Protein 3BIG (pdb70)

B-factor: mean 35.93, std 13.64, range [18.6, 90.6]

Secondary structure (DSSP, 8-state):
--GGGHHHHHHHHHHHHHHHHTTTTSS-HHHHHHHHHHHHHHHHTTSS-EEEEEESSB-TTT-SSSBTT-EES-S-S-EEEEEEEEEETHHHHHTT-S--EEEEEEEETT-B----SSEEEEEEE-GGGTT---TTS-HHHHHHHHHHHHTS-GGG-EEEEE-SGGGHHHHHHHHHHT-EEEEESS-SHHHHHHTT-TTSS--EEEEEEEHHHHHHHHHHHHHHT-EEEEEEE-GGGT---HHHHHHHHHHHHHHTTT--TTSEEEHHHHB-SS-EEEEEEESS--SSSPPPEEETTEEEEEEEEEETT--EEEEEEEEE-

Sequence (321 aa):
MRRELAIEFSRVTESAALAGYKWLGRRGDKNTADGAAVNNAMRIMLNQVNIDGTIVVIGEGEIAEAPMMLYIGEKVGTGRGDAVDIAVDPIEGTTRMMTAMMGQANALAVLAVGDKGCFLNAPDMYMEKLIVGPGAKGTIDLNLPLADNLRNVAAALGKPLSEELTVTILAKPRHDAVVIAEMQQLGVRVFAIPDGDVAASILTCMPDSEVDVLYGIGGAPEGVVSAAVIRALDGDMNGRLLARHDVKNEENRRIGEQELARCKAMGIEAGKVLRLGDMARSDNVIFSATGITKGDLLEGISRKGNIATTETLLIRGKSTIRRIQSIHYL

GO terms:
  GO:0042132 fructose 1,6-bisphosphate 1-phosphatase activity (F, EXP)
  GO:0030145 manganese ion binding (F, IDA)
  GO:0042132 fructose 1,6-bisphosphate 1-phosphatase activity (F, IDA)
  GO:0042803 protein homodimerization activity (F, IPI)

Radius of gyration: 18.85 Å; Cα contacts (8 Å, |Δi|>4): 806; chains: 1; bounding box: 45×50×49 Å

Organism: Escherichia coli (strain K12) (NCBI:txid83333)

Structure (mmCIF, N/CA/C/O backbone):
data_3BIG
#
_entry.id   3BIG
#
_cell.length_a   91.348
_cell.length_b   91.348
_cell.length_c   86.366
_cell.angle_alpha   90.00
_cell.angle_beta   90.00
_cell.angle_gamma   90.00
#
_symmetry.space_group_name_H-M   'P 4 2 2'
#
loop_
_entity.id
_entity.type
_entity.pdbx_description
1 polymer 'Fructose-1,6-bisphosphatase class II glpX'
2 non-polymer 'PHOSPHATE ION'
3 non-polymer 'UNKNOWN ATOM OR ION'
4 water water
#
loop_
_atom_site.group_PDB
_atom_site.id
_atom_site.type_symbol
_atom_site.label_atom_id
_atom_site.label_alt_id
_atom_site.label_comp_id
_atom_site.label_asym_id
_atom_site.label_entity_id
_atom_site.label_seq_id
_atom_site.pdbx_PDB_ins_code
_atom_site.Cartn_x
_atom_site.Cartn_y
_atom_site.Cartn_z
_atom_site.occupancy
_atom_site.B_iso_or_equiv
_atom_site.auth_seq_id
_atom_site.auth_comp_id
_atom_site.auth_asym_id
_atom_site.auth_atom_id
_atom_site.pdbx_PDB_model_num
ATOM 1 N N . MET A 1 3 ? 12.639 7.647 41.773 1.00 52.71 1 MET A N 1
ATOM 2 C CA . MET A 1 3 ? 12.663 6.159 42.048 1.00 53.00 1 MET A CA 1
ATOM 3 C C . MET A 1 3 ? 13.172 5.346 40.847 1.00 49.52 1 MET A C 1
ATOM 4 O O . MET A 1 3 ? 13.304 4.102 40.924 1.00 48.93 1 MET A O 1
ATOM 9 N N . ARG A 1 4 ? 13.445 6.052 39.743 1.00 45.77 2 ARG A N 1
ATOM 10 C CA . ARG A 1 4 ? 14.407 5.539 38.781 1.00 42.42 2 ARG A CA 1
ATOM 11 C C . ARG A 1 4 ? 15.791 5.491 39.393 1.00 40.45 2 ARG A C 1
ATOM 12 O O . ARG A 1 4 ? 16.616 4.696 38.961 1.00 39.13 2 ARG A O 1
ATOM 20 N N . ARG A 1 5 ? 16.034 6.288 40.439 1.00 38.28 3 ARG A N 1
ATOM 21 C CA . ARG A 1 5 ? 17.281 6.133 41.183 1.00 37.94 3 ARG A CA 1
ATOM 22 C C . ARG A 1 5 ? 17.440 4.676 41.648 1.00 36.16 3 ARG A C 1
ATOM 23 O O . ARG A 1 5 ? 18.565 4.126 41.623 1.00 35.37 3 ARG A O 1
ATOM 31 N N . GLU A 1 6 ? 16.327 4.060 42.064 1.00 33.29 4 GLU A N 1
ATOM 32 C CA . GLU A 1 6 ? 16.362 2.663 42.541 1.00 34.59 4 GLU A CA 1
ATOM 33 C C . GLU A 1 6 ? 16.767 1.671 41.472 1.00 31.97 4 GLU A C 1
ATOM 34 O O . GLU A 1 6 ? 17.141 0.549 41.787 1.00 33.37 4 GLU A O 1
ATOM 40 N N . LEU A 1 7 ? 16.611 2.040 40.206 1.00 30.07 5 LEU A N 1
ATOM 41 C CA . LEU A 1 7 ? 16.961 1.155 39.106 1.00 29.43 5 LEU A CA 1
ATOM 42 C C . LEU A 1 7 ? 18.446 1.217 38.673 1.00 29.24 5 LEU A C 1
ATOM 43 O O . LEU A 1 7 ? 18.871 0.426 37.809 1.00 29.66 5 LEU A O 1
ATOM 48 N N . ALA A 1 8 ? 19.222 2.127 39.257 1.00 28.50 6 ALA A N 1
ATOM 49 C CA . ALA A 1 8 ? 20.626 2.353 38.803 1.00 28.26 6 ALA A CA 1
ATOM 50 C C . ALA A 1 8 ? 21.432 1.041 38.888 1.00 27.89 6 ALA A C 1
ATOM 51 O O . ALA A 1 8 ? 22.120 0.649 37.939 1.00 26.37 6 ALA A O 1
ATOM 53 N N . ILE A 1 9 ? 21.257 0.332 40.000 1.00 27.96 7 ILE A N 1
ATOM 54 C CA . ILE A 1 9 ? 21.843 -0.992 40.170 1.00 28.96 7 ILE A CA 1
ATOM 55 C C . ILE A 1 9 ? 21.361 -2.007 39.136 1.00 26.88 7 ILE A C 1
ATOM 56 O O . ILE A 1 9 ? 22.152 -2.772 38.621 1.00 24.00 7 ILE A O 1
ATOM 61 N N . GLU A 1 10 ? 20.071 -1.983 38.813 1.00 25.74 8 GLU A N 1
ATOM 62 C CA . GLU A 1 10 ? 19.513 -2.865 37.770 1.00 24.87 8 GLU A CA 1
ATOM 63 C C . GLU A 1 10 ? 20.210 -2.619 36.442 1.00 22.42 8 GLU A C 1
ATOM 64 O O . GLU A 1 10 ? 20.537 -3.560 35.694 1.00 20.88 8 GLU A O 1
ATOM 70 N N . PHE A 1 11 ? 20.397 -1.347 36.113 1.00 22.16 9 PHE A N 1
ATOM 71 C CA . PHE A 1 11 ? 21.040 -1.039 34.852 1.00 22.10 9 PHE A CA 1
ATOM 72 C C . PHE A 1 11 ? 22.518 -1.488 34.838 1.00 21.06 9 PHE A C 1
ATOM 73 O O . PHE A 1 11 ? 23.006 -1.886 33.812 1.00 22.16 9 PHE A O 1
ATOM 81 N N . SER A 1 12 ? 23.206 -1.378 35.955 1.00 21.88 10 SER A N 1
ATOM 82 C CA . SER A 1 12 ? 24.636 -1.821 36.002 1.00 21.87 10 SER A CA 1
ATOM 83 C C . SER A 1 12 ? 24.704 -3.346 35.781 1.00 22.18 10 SER A C 1
ATOM 84 O O . SER A 1 12 ? 25.642 -3.846 35.174 1.00 22.34 10 SER A O 1
ATOM 87 N N . ARG A 1 13 ? 23.669 -4.078 36.243 1.00 21.80 11 ARG A N 1
ATOM 88 C CA . ARG A 1 13 ? 23.627 -5.546 36.009 1.00 23.04 11 ARG A CA 1
ATOM 89 C C . ARG A 1 13 ? 23.432 -5.876 34.555 1.00 22.37 11 ARG A C 1
ATOM 90 O O . ARG A 1 13 ? 23.919 -6.923 34.044 1.00 21.19 11 ARG A O 1
ATOM 98 N N . VAL A 1 14 ? 22.722 -4.986 33.835 1.00 21.63 12 VAL A N 1
ATOM 99 C CA . VAL A 1 14 ? 22.530 -5.146 32.395 1.00 22.45 12 VAL A CA 1
ATOM 100 C C . VAL A 1 14 ? 23.870 -5.055 31.616 1.00 21.68 12 VAL A C 1
ATOM 101 O O . VAL A 1 14 ? 24.183 -5.902 30.775 1.00 21.26 12 VAL A O 1
ATOM 105 N N . THR A 1 15 ? 24.657 -4.024 31.913 1.00 20.65 13 THR A N 1
ATOM 106 C CA . THR A 1 15 ? 25.988 -3.916 31.270 1.00 19.64 13 THR A CA 1
ATOM 107 C C . THR A 1 15 ? 27.012 -4.984 31.769 1.00 20.58 13 THR A C 1
ATOM 108 O O . THR A 1 15 ? 27.812 -5.438 30.966 1.00 20.91 13 THR A O 1
ATOM 112 N N . GLU A 1 16 ? 26.919 -5.412 33.027 1.00 21.30 14 GLU A N 1
ATOM 113 C CA . GLU A 1 16 ? 27.746 -6.521 33.559 1.00 21.49 14 GLU A CA 1
ATOM 114 C C . GLU A 1 16 ? 27.451 -7.798 32.741 1.00 23.12 14 GLU A C 1
ATOM 115 O O . GLU A 1 16 ? 28.367 -8.489 32.323 1.00 22.45 14 GLU A O 1
ATOM 121 N N . SER A 1 17 ? 26.172 -8.094 32.488 1.00 23.11 15 SER A N 1
ATOM 122 C CA . SER A 1 17 ? 25.813 -9.278 31.736 1.00 23.96 15 SER A CA 1
ATOM 123 C C . SER A 1 17 ? 26.293 -9.256 30.308 1.00 23.33 15 SER A C 1
ATOM 124 O O . SER A 1 17 ? 26.869 -10.263 29.807 1.00 23.35 15 SER A O 1
ATOM 127 N N . ALA A 1 18 ? 26.091 -8.118 29.646 1.00 22.66 16 ALA A N 1
ATOM 128 C CA . ALA A 1 18 ? 26.505 -7.931 28.271 1.00 21.51 16 ALA A CA 1
ATOM 129 C C . ALA A 1 18 ? 28.047 -8.084 28.197 1.00 21.31 16 ALA A C 1
ATOM 130 O O . ALA A 1 18 ? 28.539 -8.762 27.295 1.00 21.36 16 ALA A O 1
ATOM 132 N N . ALA A 1 19 ? 28.754 -7.461 29.136 1.00 21.44 17 ALA A N 1
ATOM 133 C CA . ALA A 1 19 ? 30.252 -7.508 29.140 1.00 20.16 17 ALA A CA 1
ATOM 134 C C . ALA A 1 19 ? 30.728 -8.953 29.303 1.00 21.56 17 ALA A C 1
ATOM 135 O O . ALA A 1 19 ? 31.618 -9.423 28.550 1.00 22.39 17 ALA A O 1
ATOM 137 N N . LEU A 1 20 ? 30.173 -9.656 30.279 1.00 22.86 18 LEU A N 1
ATOM 138 C CA . LEU A 1 20 ? 30.568 -11.069 30.528 1.00 23.62 18 LEU A CA 1
ATOM 139 C C . LEU A 1 20 ? 30.274 -11.943 29.310 1.00 23.99 18 LEU A C 1
ATOM 140 O O . LEU A 1 20 ? 31.059 -12.841 28.934 1.00 24.27 18 LEU A O 1
ATOM 145 N N . ALA A 1 21 ? 29.170 -11.667 28.622 1.00 24.49 19 ALA A N 1
ATOM 146 C CA . ALA A 1 21 ? 28.843 -12.428 27.435 1.00 24.44 19 ALA A CA 1
ATOM 147 C C . ALA A 1 21 ? 29.819 -12.175 26.309 1.00 25.90 19 ALA A C 1
ATOM 148 O O . ALA A 1 21 ? 30.284 -13.116 25.661 1.00 25.98 19 ALA A O 1
ATOM 150 N N . GLY A 1 22 ? 30.167 -10.900 26.077 1.00 25.62 20 GLY A N 1
ATOM 151 C CA . GLY A 1 22 ? 31.114 -10.573 25.028 1.00 25.30 20 GLY A CA 1
ATOM 152 C C . GLY A 1 22 ? 32.494 -11.125 25.403 1.00 25.16 20 GLY A C 1
ATOM 153 O O . GLY A 1 22 ? 33.213 -11.584 24.531 1.00 26.79 20 GLY A O 1
ATOM 154 N N . TYR A 1 23 ? 32.811 -11.143 26.695 1.00 25.64 21 TYR A N 1
ATOM 155 C CA . TYR A 1 23 ? 34.114 -11.644 27.207 1.00 25.44 21 TYR A CA 1
ATOM 156 C C . TYR A 1 23 ? 34.281 -13.135 26.868 1.00 26.36 21 TYR A C 1
ATOM 157 O O . TYR A 1 23 ? 35.392 -13.563 26.553 1.00 25.42 21 TYR A O 1
ATOM 166 N N . LYS A 1 24 ? 33.190 -13.904 26.864 1.00 26.98 22 LYS A N 1
ATOM 167 C CA . LYS A 1 24 ? 33.278 -15.319 26.425 1.00 29.47 22 LYS A CA 1
ATOM 168 C C . LYS A 1 24 ? 33.927 -15.490 25.029 1.00 28.03 22 LYS A C 1
ATOM 169 O O . LYS A 1 24 ? 34.533 -16.535 24.737 1.00 27.36 22 LYS A O 1
ATOM 175 N N . TRP A 1 25 ? 33.769 -14.480 24.162 1.00 25.67 23 TRP A N 1
ATOM 176 C CA . TRP A 1 25 ? 34.247 -14.531 22.800 1.00 26.67 23 TRP A CA 1
ATOM 177 C C . TRP A 1 25 ? 35.531 -13.752 22.565 1.00 25.39 23 TRP A C 1
ATOM 178 O O . TRP A 1 25 ? 35.926 -13.560 21.437 1.00 26.73 23 TRP A O 1
ATOM 189 N N . LEU A 1 26 ? 36.190 -13.364 23.644 1.00 25.12 24 LEU A N 1
ATOM 190 C CA . LEU A 1 26 ? 37.388 -12.512 23.539 1.00 25.18 24 LEU A CA 1
ATOM 191 C C . LEU A 1 26 ? 38.519 -13.327 22.854 1.00 25.95 24 LEU A C 1
ATOM 192 O O . LEU A 1 26 ? 38.825 -14.453 23.284 1.00 26.27 24 LEU A O 1
ATOM 197 N N . GLY A 1 27 ? 39.132 -12.732 21.831 1.00 25.93 25 GLY A N 1
ATOM 198 C CA . GLY A 1 27 ? 40.237 -13.380 21.140 1.00 27.59 25 GLY A CA 1
ATOM 199 C C . GLY A 1 27 ? 39.812 -14.551 20.250 1.00 29.22 25 GLY A C 1
ATOM 200 O O . GLY A 1 27 ? 40.674 -15.347 19.830 1.00 28.92 25 GLY A O 1
ATOM 201 N N A ARG A 1 28 ? 38.523 -14.657 19.934 0.50 28.96 26 ARG A N 1
ATOM 202 N N B ARG A 1 28 ? 38.509 -14.658 19.965 0.50 28.45 26 ARG A N 1
ATOM 203 C CA A ARG A 1 28 ? 38.049 -15.828 19.184 0.50 30.21 26 ARG A CA 1
ATOM 204 C CA B ARG A 1 28 ? 37.971 -15.806 19.210 0.50 29.34 26 ARG A CA 1
ATOM 205 C C A ARG A 1 28 ? 37.801 -15.523 17.715 0.50 30.88 26 ARG A C 1
ATOM 206 C C B ARG A 1 28 ? 37.872 -15.536 17.719 0.50 30.33 26 ARG A C 1
ATOM 207 O O A ARG A 1 28 ? 37.363 -16.397 16.965 0.50 30.90 26 ARG A O 1
ATOM 208 O O B ARG A 1 28 ? 37.580 -16.454 16.954 0.50 30.42 26 ARG A O 1
ATOM 223 N N . GLY A 1 29 ? 38.080 -14.283 17.313 1.00 30.62 27 GLY A N 1
ATOM 224 C CA . GLY A 1 29 ? 38.129 -13.914 15.899 1.00 32.26 27 GLY A CA 1
ATOM 225 C C . GLY A 1 29 ? 36.786 -13.881 15.204 1.00 33.96 27 GLY A C 1
ATOM 226 O O . GLY A 1 29 ? 36.703 -14.026 13.973 1.00 33.64 27 GLY A O 1
ATOM 227 N N . ASP A 1 30 ? 35.731 -13.670 15.985 1.00 33.34 28 ASP A N 1
ATOM 228 C CA . ASP A 1 30 ? 34.384 -13.690 15.445 1.00 34.07 28 ASP A CA 1
ATOM 229 C C . ASP A 1 30 ? 33.598 -12.514 16.030 1.00 33.31 28 ASP A C 1
ATOM 230 O O . ASP A 1 30 ? 33.067 -12.634 17.137 1.00 33.26 28 ASP A O 1
ATOM 235 N N . LYS A 1 31 ? 33.582 -11.395 15.296 1.00 34.43 29 LYS A N 1
ATOM 236 C CA . LYS A 1 31 ? 32.906 -10.145 15.716 1.00 35.93 29 LYS A CA 1
ATOM 237 C C . LYS A 1 31 ? 31.403 -10.385 15.851 1.00 35.67 29 LYS A C 1
ATOM 238 O O . LYS A 1 31 ? 30.775 -9.917 16.808 1.00 33.90 29 LYS A O 1
ATOM 244 N N . ASN A 1 32 ? 30.844 -11.142 14.901 1.00 36.37 30 ASN A N 1
ATOM 245 C CA . ASN A 1 32 ? 29.394 -11.342 14.854 1.00 36.92 30 ASN A CA 1
ATOM 246 C C . ASN A 1 32 ? 28.873 -12.129 16.032 1.00 35.39 30 ASN A C 1
ATOM 247 O O . ASN A 1 32 ? 27.856 -11.753 16.626 1.00 34.48 30 ASN A O 1
ATOM 252 N N . THR A 1 33 ? 29.561 -13.212 16.394 1.00 33.56 31 THR A N 1
ATOM 253 C CA . THR A 1 33 ? 29.142 -14.027 17.490 1.00 31.71 31 THR A CA 1
ATOM 254 C C . THR A 1 33 ? 29.316 -13.288 18.815 1.00 31.27 31 THR A C 1
ATOM 255 O O . THR A 1 33 ? 28.456 -13.405 19.698 1.00 29.96 31 THR A O 1
ATOM 259 N N . ALA A 1 34 ? 30.418 -12.540 18.948 1.00 29.52 32 ALA A N 1
ATOM 260 C CA . ALA A 1 34 ? 30.696 -11.706 20.143 1.00 28.79 32 ALA A CA 1
ATOM 261 C C . ALA A 1 34 ? 29.568 -10.687 20.289 1.00 27.63 32 ALA A C 1
ATOM 262 O O . ALA A 1 34 ? 28.991 -10.578 21.355 1.00 27.19 32 ALA A O 1
ATOM 264 N N . ASP A 1 35 ? 29.285 -9.935 19.218 1.00 28.74 33 ASP A N 1
ATOM 265 C CA . ASP A 1 35 ? 28.141 -9.006 19.207 1.00 29.74 33 ASP A CA 1
ATOM 266 C C . ASP A 1 35 ? 26.841 -9.676 19.600 1.00 29.59 33 ASP A C 1
ATOM 267 O O . ASP A 1 35 ? 26.126 -9.179 20.475 1.00 30.53 33 ASP A O 1
ATOM 272 N N . GLY A 1 36 ? 26.541 -10.797 18.960 1.00 29.23 34 GLY A N 1
ATOM 273 C CA . GLY A 1 36 ? 25.295 -11.527 19.206 1.00 29.51 34 GLY A CA 1
ATOM 274 C C . GLY A 1 36 ? 25.126 -11.924 20.644 1.00 28.19 34 GLY A C 1
ATOM 275 O O . GLY A 1 36 ? 24.049 -11.836 21.177 1.00 28.59 34 GLY A O 1
ATOM 276 N N . ALA A 1 37 ? 26.210 -12.375 21.283 1.00 27.14 35 ALA A N 1
ATOM 277 C CA . ALA A 1 37 ? 26.176 -12.779 22.678 1.00 26.91 35 ALA A CA 1
ATOM 278 C C . ALA A 1 37 ? 25.858 -11.589 23.599 1.00 24.99 35 ALA A C 1
ATOM 279 O O . ALA A 1 37 ? 25.019 -11.693 24.514 1.00 24.13 35 ALA A O 1
ATOM 281 N N . ALA A 1 38 ? 26.532 -10.471 23.367 1.00 25.14 36 ALA A N 1
ATOM 282 C CA . ALA A 1 38 ? 26.362 -9.283 24.233 1.00 25.41 36 ALA A CA 1
ATOM 283 C C . ALA A 1 38 ? 24.954 -8.642 24.004 1.00 24.58 36 ALA A C 1
ATOM 284 O O . ALA A 1 38 ? 24.289 -8.168 24.948 1.00 24.65 36 ALA A O 1
ATOM 286 N N . VAL A 1 39 ? 24.518 -8.665 22.756 1.00 24.94 37 VAL A N 1
ATOM 287 C CA . VAL A 1 39 ? 23.188 -8.121 22.376 1.00 24.94 37 VAL A CA 1
ATOM 288 C C . VAL A 1 39 ? 22.111 -8.939 23.071 1.00 25.07 37 VAL A C 1
ATOM 289 O O . VAL A 1 39 ? 21.237 -8.394 23.749 1.00 24.00 37 VAL A O 1
ATOM 293 N N A ASN A 1 40 ? 22.190 -10.252 22.902 0.50 24.93 38 ASN A N 1
ATOM 294 N N B ASN A 1 40 ? 22.173 -10.258 22.912 0.50 25.08 38 ASN A N 1
ATOM 295 C CA A ASN A 1 40 ? 21.279 -11.161 23.557 0.50 25.80 38 ASN A CA 1
ATOM 296 C CA B ASN A 1 40 ? 21.238 -11.152 23.578 0.50 26.13 38 ASN A CA 1
ATOM 297 C C A ASN A 1 40 ? 21.228 -10.977 25.071 0.50 25.10 38 ASN A C 1
ATOM 298 C C B ASN A 1 40 ? 21.217 -10.999 25.093 0.50 25.29 38 ASN A C 1
ATOM 299 O O A ASN A 1 40 ? 20.137 -10.856 25.648 0.50 24.82 38 ASN A O 1
ATOM 300 O O B ASN A 1 40 ? 20.136 -10.917 25.695 0.50 25.00 38 ASN A O 1
ATOM 309 N N . ALA A 1 41 ? 22.402 -10.948 25.702 1.00 24.17 39 ALA A N 1
ATOM 310 C CA . ALA A 1 41 ? 22.515 -10.785 27.133 1.00 23.79 39 ALA A CA 1
ATOM 311 C C . ALA A 1 41 ? 21.908 -9.422 27.568 1.00 22.70 39 ALA A C 1
ATOM 312 O O . ALA A 1 41 ? 21.165 -9.364 28.557 1.00 22.81 39 ALA A O 1
ATOM 314 N N . MET A 1 42 ? 22.254 -8.345 26.852 1.00 22.02 40 MET A N 1
ATOM 315 C CA . MET A 1 42 ? 21.703 -7.034 27.196 1.00 23.50 40 MET A CA 1
ATOM 316 C C . MET A 1 42 ? 20.147 -7.015 27.116 1.00 22.55 40 MET A C 1
ATOM 317 O O . MET A 1 42 ? 19.488 -6.461 28.002 1.00 22.64 40 MET A O 1
ATOM 322 N N . ARG A 1 43 ? 19.612 -7.602 26.045 1.00 23.08 41 ARG A N 1
ATOM 323 C CA . ARG A 1 43 ? 18.150 -7.557 25.780 1.00 22.98 41 ARG A CA 1
ATOM 324 C C . ARG A 1 43 ? 17.447 -8.364 26.844 1.00 23.71 41 ARG A C 1
ATOM 325 O O . ARG A 1 43 ? 16.453 -7.890 27.423 1.00 23.08 41 ARG A O 1
ATOM 333 N N . ILE A 1 44 ? 17.970 -9.561 27.143 1.00 24.81 42 ILE A N 1
ATOM 334 C CA . ILE A 1 44 ? 17.366 -10.484 28.159 1.00 26.37 42 ILE A CA 1
ATOM 335 C C . ILE A 1 44 ? 17.293 -9.787 29.499 1.00 25.33 42 ILE A C 1
ATOM 336 O O . ILE A 1 44 ? 16.256 -9.823 30.179 1.00 23.83 42 ILE A O 1
ATOM 340 N N . MET A 1 45 ? 18.395 -9.125 29.884 1.00 22.98 43 MET A N 1
ATOM 341 C CA . MET A 1 45 ? 18.457 -8.446 31.168 1.00 23.47 43 MET A CA 1
ATOM 342 C C . MET A 1 45 ? 17.563 -7.191 31.164 1.00 22.90 43 MET A C 1
ATOM 343 O O . MET A 1 45 ? 16.822 -6.987 32.126 1.00 23.65 43 MET A O 1
ATOM 348 N N . LEU A 1 46 ? 17.585 -6.404 30.098 1.00 23.73 44 LEU A N 1
ATOM 349 C CA . LEU A 1 46 ? 16.700 -5.215 30.081 1.00 23.88 44 LEU A CA 1
ATOM 350 C C . LEU A 1 46 ? 15.227 -5.646 30.233 1.00 24.05 44 LEU A C 1
ATOM 351 O O . LEU A 1 46 ? 14.452 -4.964 30.874 1.00 23.24 44 LEU A O 1
ATOM 356 N N . ASN A 1 47 ? 14.889 -6.802 29.640 1.00 22.28 45 ASN A N 1
ATOM 357 C CA . ASN A 1 47 ? 13.496 -7.280 29.673 1.00 23.35 45 ASN A CA 1
ATOM 358 C C . ASN A 1 47 ? 13.003 -7.777 31.026 1.00 23.31 45 ASN A C 1
ATOM 359 O O . ASN A 1 47 ? 11.806 -8.082 31.199 1.00 24.24 45 ASN A O 1
ATOM 364 N N . GLN A 1 48 ? 13.915 -7.873 31.983 1.00 23.42 46 GLN A N 1
ATOM 365 C CA . GLN A 1 48 ? 13.597 -8.148 33.366 1.00 24.27 46 GLN A CA 1
ATOM 366 C C . GLN A 1 48 ? 13.576 -6.894 34.263 1.00 25.21 46 GLN A C 1
ATOM 367 O O . GLN A 1 48 ? 13.420 -7.002 35.487 1.00 25.39 46 GLN A O 1
ATOM 373 N N . VAL A 1 49 ? 13.800 -5.706 33.685 1.00 23.71 47 VAL A N 1
ATOM 374 C CA . VAL A 1 49 ? 13.876 -4.490 34.488 1.00 23.30 47 VAL A CA 1
ATOM 375 C C . VAL A 1 49 ? 12.515 -3.793 34.357 1.00 22.10 47 VAL A C 1
ATOM 376 O O . VAL A 1 49 ? 11.900 -3.793 33.302 1.00 21.44 47 VAL A O 1
ATOM 380 N N . ASN A 1 50 ? 12.072 -3.204 35.442 1.00 22.65 48 ASN A N 1
ATOM 381 C CA . ASN A 1 50 ? 10.755 -2.505 35.536 1.00 23.99 48 ASN A CA 1
ATOM 382 C C . ASN A 1 50 ? 10.783 -1.088 34.945 1.00 24.27 48 ASN A C 1
ATOM 383 O O . ASN A 1 50 ? 10.788 -0.065 35.661 1.00 24.21 48 ASN A O 1
ATOM 388 N N . ILE A 1 51 ? 10.878 -1.086 33.629 1.00 23.40 49 ILE A N 1
ATOM 389 C CA . ILE A 1 51 ? 10.716 0.074 32.779 1.00 24.27 49 ILE A CA 1
ATOM 390 C C . ILE A 1 51 ? 9.852 -0.246 31.584 1.00 23.56 49 ILE A C 1
ATOM 391 O O . ILE A 1 51 ? 9.686 -1.409 31.195 1.00 24.04 49 ILE A O 1
ATOM 396 N N . ASP A 1 52 ? 9.290 0.790 30.975 1.00 23.19 50 ASP A N 1
ATOM 397 C CA . ASP A 1 52 ? 8.655 0.636 29.690 1.00 23.42 50 ASP A CA 1
ATOM 398 C C . ASP A 1 52 ? 9.600 1.331 28.695 1.00 23.67 50 ASP A C 1
ATOM 399 O O . ASP A 1 52 ? 9.374 2.483 28.312 1.00 22.73 50 ASP A O 1
ATOM 404 N N . GLY A 1 53 ? 10.664 0.626 28.301 1.00 23.38 51 GLY A N 1
ATOM 405 C CA . GLY A 1 53 ? 11.704 1.230 27.458 1.00 22.37 51 GLY A CA 1
ATOM 406 C C . GLY A 1 53 ? 11.462 1.149 25.976 1.00 22.41 51 GLY A C 1
ATOM 407 O O . GLY A 1 53 ? 10.926 0.159 25.482 1.00 22.91 51 GLY A O 1
ATOM 408 N N . THR A 1 54 ? 11.854 2.196 25.229 1.00 21.67 52 THR A N 1
ATOM 409 C CA . THR A 1 54 ? 11.982 2.126 23.782 1.00 21.11 52 THR A CA 1
ATOM 410 C C . THR A 1 54 ? 13.421 2.347 23.358 1.00 22.55 52 THR A C 1
ATOM 411 O O . THR A 1 54 ? 14.060 3.327 23.821 1.00 22.73 52 THR A O 1
ATOM 415 N N . ILE A 1 55 ? 13.929 1.453 22.490 1.00 20.70 53 ILE A N 1
ATOM 416 C CA . ILE A 1 55 ? 15.294 1.587 21.972 1.00 22.33 53 ILE A CA 1
ATOM 417 C C . ILE A 1 55 ? 15.291 2.766 21.006 1.00 23.23 53 ILE A C 1
ATOM 418 O O . ILE A 1 55 ? 14.529 2.778 20.016 1.00 24.06 53 ILE A O 1
ATOM 423 N N . VAL A 1 56 ? 16.074 3.790 21.341 1.00 22.33 54 VAL A N 1
ATOM 424 C CA A VAL A 1 56 ? 16.212 4.994 20.502 0.50 23.97 54 VAL A CA 1
ATOM 425 C CA B VAL A 1 56 ? 16.175 4.940 20.442 0.50 23.88 54 VAL A CA 1
ATOM 426 C C . VAL A 1 56 ? 17.550 4.930 19.754 1.00 24.06 54 VAL A C 1
ATOM 427 O O .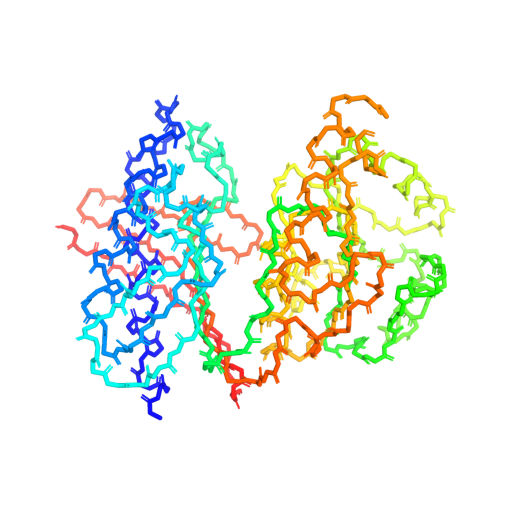 VAL A 1 56 ? 17.691 5.389 18.594 1.00 25.97 54 VAL A O 1
ATOM 434 N N . ILE A 1 57 ? 18.551 4.371 20.431 1.00 24.59 55 ILE A N 1
ATOM 435 C CA . ILE A 1 57 ? 19.887 4.195 19.860 1.00 25.04 55 ILE A CA 1
ATOM 436 C C . ILE A 1 57 ? 20.184 2.693 20.050 1.00 25.33 55 ILE A C 1
ATOM 437 O O . ILE A 1 57 ? 20.097 2.188 21.175 1.00 23.95 55 ILE A O 1
ATOM 442 N N . GLY A 1 58 ? 20.504 1.996 18.968 1.00 26.91 56 GLY A N 1
ATOM 443 C CA . GLY A 1 58 ? 20.655 0.532 19.048 1.00 28.36 56 GLY A CA 1
ATOM 444 C C . GLY A 1 58 ? 21.467 -0.083 17.919 1.00 29.70 56 GLY A C 1
ATOM 445 O O . GLY A 1 58 ? 22.270 0.593 17.268 1.00 28.58 56 GLY A O 1
ATOM 446 N N . GLU A 1 59 ? 21.201 -1.357 17.655 1.00 29.53 57 GLU A N 1
ATOM 447 C CA . GLU A 1 59 ? 21.947 -2.144 16.668 1.00 32.02 57 GLU A CA 1
ATOM 448 C C . GLU A 1 59 ? 21.626 -1.859 15.215 1.00 32.68 57 GLU A C 1
ATOM 449 O O . GLU A 1 59 ? 22.428 -2.186 14.323 1.00 35.25 57 GLU A O 1
ATOM 455 N N . GLY A 1 60 ? 20.460 -1.302 14.955 1.00 32.41 58 GLY A N 1
ATOM 456 C CA . GLY A 1 60 ? 20.083 -0.867 13.615 1.00 33.93 58 GLY A CA 1
ATOM 457 C C . GLY A 1 60 ? 18.573 -0.885 13.515 1.00 35.32 58 GLY A C 1
ATOM 458 O O . GLY A 1 60 ? 17.904 -1.073 14.524 1.00 33.96 58 GLY A O 1
ATOM 459 N N . GLU A 1 61 ? 18.042 -0.704 12.301 1.00 36.04 59 GLU A N 1
ATOM 460 C CA . GLU A 1 61 ? 16.613 -0.866 12.037 1.00 38.32 59 GLU A CA 1
ATOM 461 C C . GLU A 1 61 ? 16.288 -2.356 12.005 1.00 38.32 59 GLU A C 1
ATOM 462 O O . GLU A 1 61 ? 17.171 -3.168 11.748 1.00 38.56 59 GLU A O 1
ATOM 468 N N . ILE A 1 62 ? 15.022 -2.697 12.202 1.00 39.66 60 ILE A N 1
ATOM 469 C CA . ILE A 1 62 ? 14.612 -4.104 12.346 1.00 42.40 60 ILE A CA 1
ATOM 470 C C . ILE A 1 62 ? 15.007 -4.995 11.159 1.00 42.96 60 ILE A C 1
ATOM 471 O O . ILE A 1 62 ? 15.256 -6.198 11.338 1.00 43.79 60 ILE A O 1
ATOM 476 N N . ALA A 1 63 ? 15.094 -4.399 9.968 1.00 43.47 61 ALA A N 1
ATOM 477 C CA . ALA A 1 63 ? 15.444 -5.126 8.746 1.00 44.32 61 ALA A CA 1
ATOM 478 C C . ALA A 1 63 ? 16.848 -5.730 8.867 1.00 44.22 61 ALA A C 1
ATOM 479 O O . ALA A 1 63 ? 17.109 -6.844 8.406 1.00 44.59 61 ALA A O 1
ATOM 481 N N . GLU A 1 64 ? 17.749 -4.998 9.515 1.00 43.41 62 GLU A N 1
ATOM 482 C CA . GLU A 1 64 ? 19.140 -5.420 9.602 1.00 43.10 62 GLU A CA 1
ATOM 483 C C . GLU A 1 64 ? 19.484 -5.936 11.006 1.00 41.97 62 GLU A C 1
ATOM 484 O O . GLU A 1 64 ? 20.492 -6.631 11.186 1.00 42.15 62 GLU A O 1
ATOM 488 N N . ALA A 1 65 ? 18.663 -5.578 11.999 1.00 39.48 63 ALA A N 1
ATOM 489 C CA . ALA A 1 65 ? 18.954 -5.960 13.379 1.00 37.67 63 ALA A CA 1
ATOM 490 C C . ALA A 1 65 ? 17.741 -6.593 14.058 1.00 36.46 63 ALA A C 1
ATOM 491 O O . ALA A 1 65 ? 16.840 -5.870 14.524 1.00 35.57 63 ALA A O 1
ATOM 493 N N . PRO A 1 66 ? 17.703 -7.941 14.127 1.00 35.36 64 PRO A N 1
ATOM 494 C CA . PRO A 1 66 ? 16.548 -8.591 14.744 1.00 34.40 64 PRO A CA 1
ATOM 495 C C . PRO A 1 66 ? 16.354 -8.306 16.237 1.00 32.44 64 PRO A C 1
ATOM 496 O O . PRO A 1 66 ? 15.249 -8.427 16.727 1.00 32.32 64 PRO A O 1
ATOM 500 N N . MET A 1 67 ? 17.423 -7.944 16.950 1.00 30.42 65 MET A N 1
ATOM 501 C CA A MET A 1 67 ? 17.298 -7.600 18.367 0.50 29.41 65 MET A CA 1
ATOM 502 C CA B MET A 1 67 ? 17.364 -7.674 18.393 0.50 29.91 65 MET A CA 1
ATOM 503 C C . MET A 1 67 ? 17.971 -6.284 18.675 1.00 28.43 65 MET A C 1
ATOM 504 O O . MET A 1 67 ? 19.011 -5.958 18.107 1.00 28.01 65 MET A O 1
ATOM 513 N N . LEU A 1 68 ? 17.359 -5.539 19.599 1.00 26.53 66 LEU A N 1
ATOM 514 C CA . LEU A 1 68 ? 17.781 -4.163 19.996 1.00 25.94 66 LEU A CA 1
ATOM 515 C C . LEU A 1 68 ? 17.765 -3.260 18.780 1.00 26.28 66 LEU A C 1
ATOM 516 O O . LEU A 1 68 ? 18.681 -2.431 18.561 1.00 26.58 66 LEU A O 1
ATOM 521 N N . TYR A 1 69 ? 16.719 -3.437 17.971 1.00 26.04 67 TYR A N 1
ATOM 522 C CA . TYR A 1 69 ? 16.502 -2.552 16.833 1.00 26.94 67 TYR A CA 1
ATOM 523 C C . TYR A 1 69 ? 15.827 -1.234 17.270 1.00 26.00 67 TYR A C 1
ATOM 524 O O . TYR A 1 69 ? 15.188 -1.168 18.308 1.00 24.78 67 TYR A O 1
ATOM 533 N N . ILE A 1 70 ? 15.951 -0.193 16.440 1.00 26.90 68 ILE A N 1
ATOM 534 C CA . ILE A 1 70 ? 15.379 1.102 16.762 1.00 26.61 68 ILE A CA 1
ATOM 535 C C . ILE A 1 70 ? 13.857 0.977 16.806 1.00 27.40 68 ILE A C 1
ATOM 536 O O . ILE A 1 70 ? 13.238 0.445 15.859 1.00 27.63 68 ILE A O 1
ATOM 541 N N . GLY A 1 71 ? 13.287 1.388 17.935 1.00 25.85 69 GLY A N 1
ATOM 542 C CA . GLY A 1 71 ? 11.846 1.276 18.171 1.00 26.35 69 GLY A CA 1
ATOM 543 C C . GLY A 1 71 ? 11.416 0.054 18.973 1.00 25.63 69 GLY A C 1
ATOM 544 O O . GLY A 1 71 ? 10.233 -0.050 19.416 1.00 25.25 69 GLY A O 1
ATOM 545 N N . GLU A 1 72 ? 12.331 -0.909 19.170 1.00 23.65 70 GLU A N 1
ATOM 546 C CA . GLU A 1 72 ? 11.979 -2.100 19.961 1.00 24.00 70 GLU A CA 1
ATOM 547 C C . GLU A 1 72 ? 11.565 -1.720 21.384 1.00 23.33 70 GLU A C 1
ATOM 548 O O . GLU A 1 72 ? 12.199 -0.860 22.033 1.00 23.75 70 GLU A O 1
ATOM 554 N N . LYS A 1 73 ? 10.490 -2.345 21.875 1.00 22.09 71 LYS A N 1
ATOM 555 C CA . LYS A 1 73 ? 10.079 -2.204 23.264 1.00 22.59 71 LYS A CA 1
ATOM 556 C C . LYS A 1 73 ? 10.848 -3.159 24.146 1.00 23.38 71 LYS A C 1
ATOM 557 O O . LYS A 1 73 ? 10.917 -4.357 23.828 1.00 25.18 71 LYS A O 1
ATOM 563 N N . VAL A 1 74 ? 11.432 -2.642 25.227 1.00 21.79 72 VAL A N 1
ATOM 564 C CA . VAL A 1 74 ? 12.165 -3.479 26.198 1.00 22.80 72 VAL A CA 1
ATOM 565 C C . VAL A 1 74 ? 11.676 -3.200 27.597 1.00 23.19 72 VAL A C 1
ATOM 566 O O . VAL A 1 74 ? 11.090 -2.129 27.855 1.00 22.46 72 VAL A O 1
ATOM 570 N N . GLY A 1 75 ? 11.941 -4.122 28.523 1.00 22.84 73 GLY A N 1
ATOM 571 C CA . GLY A 1 75 ? 11.518 -3.929 29.888 1.00 22.74 73 GLY A CA 1
ATOM 572 C C . GLY A 1 75 ? 10.316 -4.795 30.198 1.00 23.50 73 GLY A C 1
ATOM 573 O O . GLY A 1 75 ? 9.654 -5.325 29.291 1.00 23.80 73 GLY A O 1
ATOM 574 N N . THR A 1 76 ? 10.032 -4.921 31.478 1.00 23.59 74 THR A N 1
ATOM 575 C CA . THR A 1 76 ? 8.806 -5.618 31.884 1.00 24.70 74 THR A CA 1
ATOM 576 C C . THR A 1 76 ? 7.537 -4.820 31.494 1.00 26.34 74 THR A C 1
ATOM 577 O O . THR A 1 76 ? 6.380 -5.351 31.540 1.00 25.93 74 THR A O 1
ATOM 581 N N . GLY A 1 77 ? 7.735 -3.535 31.210 1.00 24.75 75 GLY A N 1
ATOM 582 C CA . GLY A 1 77 ? 6.597 -2.650 30.914 1.00 25.58 75 GLY A CA 1
ATOM 583 C C . GLY A 1 77 ? 6.029 -2.003 32.144 1.00 27.61 75 GLY A C 1
ATOM 584 O O . GLY A 1 77 ? 5.171 -1.104 32.051 1.00 27.53 75 GLY A O 1
ATOM 585 N N . ARG A 1 78 ? 6.468 -2.432 33.319 1.00 27.05 76 ARG A N 1
ATOM 586 C CA . ARG A 1 78 ? 6.069 -1.739 34.523 1.00 29.95 76 ARG A CA 1
ATOM 587 C C . ARG A 1 78 ? 6.972 -0.460 34.624 1.00 30.33 76 ARG A C 1
ATOM 588 O O . ARG A 1 78 ? 7.982 -0.343 33.923 1.00 31.23 76 ARG A O 1
ATOM 596 N N . GLY A 1 79 ? 6.601 0.519 35.409 1.00 30.01 77 GLY A N 1
ATOM 597 C CA . GLY A 1 79 ? 7.479 1.685 35.553 1.00 28.40 77 GLY A CA 1
ATOM 598 C C . GLY A 1 79 ? 7.292 2.716 34.436 1.00 27.97 77 GLY A C 1
ATOM 599 O O . GLY A 1 79 ? 6.339 2.657 33.634 1.00 27.42 77 GLY A O 1
ATOM 600 N N . ASP A 1 80 ? 8.237 3.640 34.368 1.00 25.98 78 ASP A N 1
ATOM 601 C CA . ASP A 1 80 ? 8.184 4.749 33.422 1.00 25.18 78 ASP A CA 1
ATOM 602 C C . ASP A 1 80 ? 8.457 4.389 31.982 1.00 24.65 78 ASP A C 1
ATOM 603 O O . ASP A 1 80 ? 9.320 3.530 31.687 1.00 23.10 78 ASP A O 1
ATOM 608 N N . ALA A 1 81 ? 7.811 5.127 31.068 1.00 22.83 79 ALA A N 1
ATOM 609 C CA . ALA A 1 81 ? 8.252 5.163 29.677 1.00 21.85 79 ALA A CA 1
ATOM 610 C C . ALA A 1 81 ? 9.595 5.900 29.645 1.00 22.69 79 ALA A C 1
ATOM 611 O O . ALA A 1 81 ? 9.725 6.993 30.232 1.00 21.55 79 ALA A O 1
ATOM 613 N N . VAL A 1 82 ? 10.599 5.245 29.060 1.00 20.86 80 VAL A N 1
ATOM 614 C CA . VAL A 1 82 ? 11.982 5.766 29.068 1.00 21.57 80 VAL A CA 1
ATOM 615 C C . VAL A 1 82 ? 12.592 5.535 27.705 1.00 22.21 80 VAL A C 1
ATOM 616 O O . VAL A 1 82 ? 12.241 4.555 26.987 1.00 21.86 80 VAL A O 1
ATOM 620 N N . ASP A 1 83 ? 13.502 6.434 27.319 1.00 21.52 81 ASP A N 1
ATOM 621 C CA . ASP A 1 83 ? 14.298 6.284 26.096 1.00 22.40 81 ASP A CA 1
ATOM 622 C C . ASP A 1 83 ? 15.519 5.432 26.474 1.00 21.19 81 ASP A C 1
ATOM 623 O O . ASP A 1 83 ? 16.101 5.613 27.548 1.00 22.28 81 ASP A O 1
ATOM 628 N N . ILE A 1 84 ? 15.885 4.539 25.593 1.00 20.74 82 ILE A N 1
ATOM 629 C CA . ILE A 1 84 ? 17.014 3.634 25.848 1.00 21.66 82 ILE A CA 1
ATOM 630 C C . ILE A 1 84 ? 18.031 3.741 24.728 1.00 21.41 82 ILE A C 1
ATOM 631 O O . ILE A 1 84 ? 17.696 3.661 23.525 1.00 21.57 82 ILE A O 1
ATOM 636 N N . ALA A 1 85 ? 19.301 3.883 25.125 1.00 21.24 83 ALA A N 1
ATOM 637 C CA . ALA A 1 85 ? 20.408 3.802 24.187 1.00 21.50 83 ALA A CA 1
ATOM 638 C C . ALA A 1 85 ? 21.294 2.615 24.555 1.00 21.60 83 ALA A C 1
ATOM 639 O O . ALA A 1 85 ? 21.731 2.495 25.694 1.00 23.04 83 ALA A O 1
ATOM 641 N N . VAL A 1 86 ? 21.541 1.731 23.615 1.00 23.90 84 VAL A N 1
ATOM 642 C CA . VAL A 1 86 ? 22.365 0.544 23.891 1.00 24.85 84 VAL A CA 1
ATOM 643 C C . VAL A 1 86 ? 23.593 0.538 22.986 1.00 26.06 84 VAL A C 1
ATOM 644 O O . VAL A 1 86 ? 23.513 0.887 21.790 1.00 24.64 84 VAL A O 1
ATOM 648 N N . ASP A 1 87 ? 24.718 0.134 23.569 1.00 26.45 85 ASP A N 1
ATOM 649 C CA . ASP A 1 87 ? 25.901 -0.183 22.750 1.00 26.30 85 ASP A CA 1
ATOM 650 C C . ASP A 1 87 ? 26.454 -1.466 23.366 1.00 25.62 85 ASP A C 1
ATOM 651 O O . ASP A 1 87 ? 27.322 -1.406 24.234 1.00 25.82 85 ASP A O 1
ATOM 656 N N . PRO A 1 88 ? 25.876 -2.618 22.982 1.00 26.18 86 PRO A N 1
ATOM 657 C CA . PRO A 1 88 ? 26.159 -3.870 23.698 1.00 25.74 86 PRO A CA 1
ATOM 658 C C . PRO A 1 88 ? 27.667 -4.182 23.715 1.00 25.46 86 PRO A C 1
ATOM 659 O O . PRO A 1 88 ? 28.155 -4.655 24.714 1.00 23.89 86 PRO A O 1
ATOM 663 N N . ILE A 1 89 ? 28.359 -3.923 22.603 1.00 25.12 87 ILE A N 1
ATOM 664 C CA . ILE A 1 89 ? 29.824 -3.863 22.639 1.00 25.35 87 ILE A CA 1
ATOM 665 C C . ILE A 1 89 ? 30.289 -2.659 21.857 1.00 25.02 87 ILE A C 1
ATOM 666 O O . ILE A 1 89 ? 30.077 -2.562 20.634 1.00 25.74 87 ILE A O 1
ATOM 671 N N . GLU A 1 90 ? 30.902 -1.740 22.572 1.00 26.49 88 GLU A N 1
ATOM 672 C CA . GLU A 1 90 ? 31.694 -0.671 21.985 1.00 27.16 88 GLU A CA 1
ATOM 673 C C . GLU A 1 90 ? 33.108 -1.239 21.898 1.00 27.52 88 GLU A C 1
ATOM 674 O O . GLU A 1 90 ? 33.782 -1.419 22.919 1.00 26.67 88 GLU A O 1
ATOM 680 N N . GLY A 1 91 ? 33.490 -1.602 20.679 1.00 28.08 89 GLY A N 1
ATOM 681 C CA . GLY A 1 91 ? 34.754 -2.322 20.441 1.00 28.33 89 GLY A CA 1
ATOM 682 C C . GLY A 1 91 ? 34.622 -3.798 20.069 1.00 28.39 89 GLY A C 1
ATOM 683 O O . GLY A 1 91 ? 35.368 -4.633 20.598 1.00 28.21 89 GLY A O 1
ATOM 684 N N A THR A 1 92 ? 33.702 -4.144 19.170 0.50 28.72 90 THR A N 1
ATOM 685 N N B THR A 1 92 ? 33.693 -4.119 19.156 0.50 28.80 90 THR A N 1
ATOM 686 C CA A THR A 1 92 ? 33.577 -5.548 18.761 0.50 28.66 90 THR A CA 1
ATOM 687 C CA B THR A 1 92 ? 33.513 -5.493 18.627 0.50 29.04 90 THR A CA 1
ATOM 688 C C A THR A 1 92 ? 34.833 -6.100 18.032 0.50 29.48 90 THR A C 1
ATOM 689 C C B THR A 1 92 ? 34.801 -6.078 18.022 0.50 29.63 90 THR A C 1
ATOM 690 O O A THR A 1 92 ? 35.241 -7.231 18.274 0.50 28.53 90 THR A O 1
ATOM 691 O O B THR A 1 92 ? 35.193 -7.200 18.329 0.50 28.73 90 THR A O 1
ATOM 698 N N . ARG A 1 93 ? 35.439 -5.300 17.157 1.00 29.51 91 ARG A N 1
ATOM 699 C CA . ARG A 1 93 ? 36.698 -5.714 16.526 1.00 31.32 91 ARG A CA 1
ATOM 700 C C . ARG A 1 93 ? 37.746 -6.041 17.591 1.00 29.30 91 ARG A C 1
ATOM 701 O O . ARG A 1 93 ? 38.376 -7.103 17.527 1.00 29.89 91 ARG A O 1
ATOM 709 N N . MET A 1 94 ? 37.920 -5.159 18.572 1.00 27.98 92 MET A N 1
ATOM 710 C CA A MET A 1 94 ? 38.920 -5.425 19.623 0.50 28.60 92 MET A CA 1
ATOM 711 C CA B MET A 1 94 ? 38.884 -5.377 19.654 0.50 27.35 92 MET A CA 1
ATOM 712 C C . MET A 1 94 ? 38.574 -6.621 20.484 1.00 27.66 92 MET A C 1
ATOM 713 O O . MET A 1 94 ? 39.479 -7.353 20.918 1.00 26.32 92 MET A O 1
ATOM 722 N N . THR A 1 95 ? 37.279 -6.828 20.747 1.00 26.27 93 THR A N 1
ATOM 723 C CA . THR A 1 95 ? 36.851 -8.061 21.422 1.00 26.18 93 THR A CA 1
ATOM 724 C C . THR A 1 95 ? 37.261 -9.299 20.600 1.00 27.38 93 THR A C 1
ATOM 725 O O . THR A 1 95 ? 37.862 -10.213 21.143 1.00 29.40 93 THR A O 1
ATOM 729 N N . ALA A 1 96 ? 36.958 -9.333 19.313 1.00 27.28 94 ALA A N 1
ATOM 730 C CA . ALA A 1 96 ? 37.346 -10.492 18.492 1.00 29.13 94 ALA A CA 1
ATOM 731 C C . ALA A 1 96 ? 38.875 -10.690 18.459 1.00 29.75 94 ALA A C 1
ATOM 732 O O . ALA A 1 96 ? 39.359 -11.845 18.443 1.00 29.57 94 ALA A O 1
ATOM 734 N N A MET A 1 97 ? 39.615 -9.588 18.476 0.50 29.99 95 MET A N 1
ATOM 735 N N B MET A 1 97 ? 39.610 -9.571 18.441 0.50 29.33 95 MET A N 1
ATOM 736 C CA A MET A 1 97 ? 41.074 -9.664 18.346 0.50 31.55 95 MET A CA 1
ATOM 737 C CA B MET A 1 97 ? 41.094 -9.565 18.342 0.50 30.28 95 MET A CA 1
ATOM 738 C C A MET A 1 97 ? 41.829 -9.609 19.666 0.50 30.51 95 MET A C 1
ATOM 739 C C B MET A 1 97 ? 41.830 -9.733 19.669 0.50 29.77 95 MET A C 1
ATOM 740 O O A MET A 1 97 ? 43.059 -9.474 19.669 0.50 30.42 95 MET A O 1
ATOM 741 O O B MET A 1 97 ? 43.058 -9.857 19.683 0.50 29.77 95 MET A O 1
ATOM 750 N N . GLY A 1 98 ? 41.100 -9.703 20.784 1.00 29.55 96 GLY A N 1
ATOM 751 C CA . GLY A 1 98 ? 41.700 -9.680 22.109 1.00 30.29 96 GLY A CA 1
ATOM 752 C C . GLY A 1 98 ? 42.488 -8.424 22.463 1.00 31.31 96 GLY A C 1
ATOM 753 O O . GLY A 1 98 ? 43.557 -8.504 23.123 1.00 32.71 96 GLY A O 1
ATOM 754 N N . GLN A 1 99 ? 41.964 -7.265 22.046 1.00 29.74 97 GLN A N 1
ATOM 755 C CA . GLN A 1 99 ? 42.604 -5.970 22.237 1.00 29.74 97 GLN A CA 1
ATOM 756 C C . GLN A 1 99 ? 41.923 -5.138 23.309 1.00 29.76 97 GLN A C 1
ATOM 757 O O . GLN A 1 99 ? 40.793 -5.455 23.743 1.00 28.46 97 GLN A O 1
ATOM 763 N N . ALA A 1 100 ? 42.603 -4.061 23.706 1.00 29.01 98 ALA A N 1
ATOM 764 C CA . ALA A 1 100 ? 42.182 -3.143 24.732 1.00 27.66 98 ALA A CA 1
ATOM 765 C C . ALA A 1 100 ? 40.911 -2.356 24.343 1.00 27.29 98 ALA A C 1
ATOM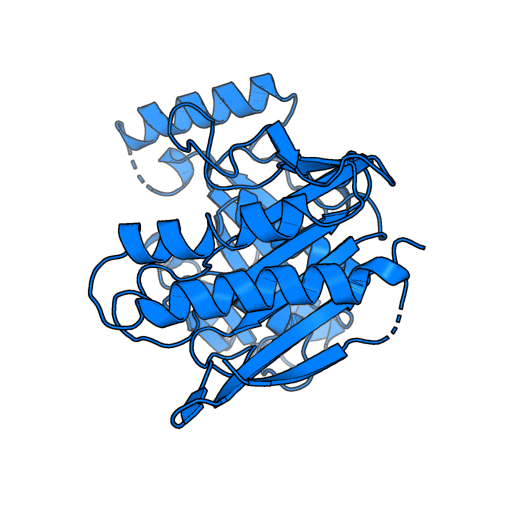 766 O O . ALA A 1 100 ? 40.552 -2.260 23.158 1.00 26.88 98 ALA A O 1
ATOM 768 N N . ASN A 1 101 ? 40.285 -1.784 25.367 1.00 27.90 99 ASN A N 1
ATOM 769 C CA . ASN A 1 101 ? 39.260 -0.766 25.210 1.00 27.88 99 ASN A CA 1
ATOM 770 C C . ASN A 1 101 ? 37.911 -1.226 24.687 1.00 27.38 99 ASN A C 1
ATOM 771 O O . ASN A 1 101 ? 37.196 -0.433 24.048 1.00 28.42 99 ASN A O 1
ATOM 776 N N . ALA A 1 102 ? 37.566 -2.484 24.946 1.00 24.90 100 ALA A N 1
ATOM 777 C CA . ALA A 1 102 ? 36.206 -2.959 24.634 1.00 24.32 100 ALA A CA 1
ATOM 778 C C . ALA A 1 102 ? 35.362 -2.785 25.899 1.00 21.58 100 ALA A C 1
ATOM 779 O O . ALA A 1 102 ? 35.840 -2.996 27.005 1.00 21.94 100 ALA A O 1
ATOM 781 N N . LEU A 1 103 ? 34.113 -2.345 25.729 1.00 22.16 101 LEU A N 1
ATOM 782 C CA . LEU A 1 103 ? 33.239 -2.148 26.889 1.00 22.16 101 LEU A CA 1
ATOM 783 C C . LEU A 1 103 ? 31.785 -2.283 26.419 1.00 22.84 101 LEU A C 1
ATOM 784 O O . LEU A 1 103 ? 31.513 -2.225 25.217 1.00 23.17 101 LEU A O 1
ATOM 789 N N . ALA A 1 104 ? 30.889 -2.505 27.370 1.00 21.55 102 ALA A N 1
ATOM 790 C CA . ALA A 1 104 ? 29.429 -2.641 27.091 1.00 20.21 102 ALA A CA 1
ATOM 791 C C . ALA A 1 104 ? 28.758 -1.403 27.690 1.00 20.56 102 ALA A C 1
ATOM 792 O O . ALA A 1 104 ? 29.062 -0.996 28.832 1.00 20.40 102 ALA A O 1
ATOM 794 N N . VAL A 1 105 ? 27.849 -0.793 26.930 1.00 18.71 103 VAL A N 1
ATOM 795 C CA . VAL A 1 105 ? 27.352 0.559 27.337 1.00 20.92 103 VAL A CA 1
ATOM 796 C C . VAL A 1 105 ? 25.812 0.629 27.271 1.00 19.92 103 VAL A C 1
ATOM 797 O O . VAL A 1 105 ? 25.242 0.126 26.289 1.00 19.34 103 VAL A O 1
ATOM 801 N N . LEU A 1 106 ? 25.196 1.302 28.244 1.00 21.11 104 LEU A N 1
ATOM 802 C CA . LEU A 1 106 ? 23.723 1.558 28.235 1.00 22.29 104 LEU A CA 1
ATOM 803 C C . LEU A 1 106 ? 23.465 2.960 28.796 1.00 22.97 104 LEU A C 1
ATOM 804 O O . LEU A 1 106 ? 24.108 3.355 29.818 1.00 22.80 104 LEU A O 1
ATOM 809 N N . ALA A 1 107 ? 22.532 3.695 28.180 1.00 21.30 105 ALA A N 1
ATOM 810 C CA . ALA A 1 107 ? 22.031 4.923 28.808 1.00 21.55 105 ALA A CA 1
ATOM 811 C C . ALA A 1 107 ? 20.501 4.907 28.806 1.00 21.65 105 ALA A C 1
ATOM 812 O O . ALA A 1 107 ? 19.901 4.428 27.850 1.00 22.56 105 ALA A O 1
ATOM 814 N N . VAL A 1 108 ? 19.912 5.423 29.867 1.00 21.76 106 VAL A N 1
ATOM 815 C CA . VAL A 1 108 ? 18.449 5.453 30.036 1.00 22.07 106 VAL A CA 1
ATOM 816 C C . VAL A 1 108 ? 18.082 6.914 30.390 1.00 22.31 106 VAL A C 1
ATOM 817 O O . VAL A 1 108 ? 18.624 7.492 31.364 1.00 24.20 106 VAL A O 1
ATOM 821 N N . GLY A 1 109 ? 17.158 7.476 29.643 1.00 22.86 107 GLY A N 1
ATOM 822 C CA . GLY A 1 109 ? 16.706 8.827 29.917 1.00 22.30 107 GLY A CA 1
ATOM 823 C C . GLY A 1 109 ? 15.184 8.915 29.948 1.00 24.73 107 GLY A C 1
ATOM 824 O O . GLY A 1 109 ? 14.450 7.961 29.600 1.00 22.49 107 GLY A O 1
ATOM 825 N N . ASP A 1 110 ? 14.694 10.091 30.335 1.00 24.01 108 ASP A N 1
ATOM 826 C CA . ASP A 1 110 ? 13.261 10.373 30.108 1.00 23.62 108 ASP A CA 1
ATOM 827 C C . ASP A 1 110 ? 12.799 10.068 28.707 1.00 23.38 108 ASP A C 1
ATOM 828 O O . ASP A 1 110 ? 13.567 10.154 27.705 1.00 22.61 108 ASP A O 1
ATOM 833 N N . LYS A 1 111 ? 11.495 9.794 28.581 1.00 23.30 109 LYS A N 1
ATOM 834 C CA . LYS A 1 111 ? 10.929 9.627 27.255 1.00 22.72 109 LYS A CA 1
ATOM 835 C C . LYS A 1 111 ? 11.216 10.907 26.475 1.00 22.71 109 LYS A C 1
ATOM 836 O O . LYS A 1 111 ? 10.961 12.019 26.972 1.00 24.22 109 LYS A O 1
ATOM 842 N N . GLY A 1 112 ? 11.761 10.719 25.280 1.00 23.68 110 GLY A N 1
ATOM 843 C CA . GLY A 1 112 ? 12.032 11.814 24.359 1.00 26.22 110 GLY A CA 1
ATOM 844 C C . GLY A 1 112 ? 13.311 12.552 24.668 1.00 27.44 110 GLY A C 1
ATOM 845 O O . GLY A 1 112 ? 13.541 13.574 24.056 1.00 28.62 110 GLY A O 1
ATOM 846 N N . CYS A 1 113 ? 14.126 12.055 25.604 1.00 28.92 111 CYS A N 1
ATOM 847 C CA . CYS A 1 113 ? 15.388 12.725 26.025 1.00 28.90 111 CYS A CA 1
ATOM 848 C C . CYS A 1 113 ? 16.481 12.667 24.934 1.00 27.14 111 CYS A C 1
ATOM 849 O O . CYS A 1 113 ? 17.266 13.606 24.790 1.00 28.25 111 CYS A O 1
ATOM 852 N N . PHE A 1 114 ? 16.518 11.592 24.152 1.00 26.12 112 PHE A N 1
ATOM 853 C CA . PHE A 1 114 ? 17.647 11.350 23.222 1.00 26.73 112 PHE A CA 1
ATOM 854 C C . PHE A 1 114 ? 17.257 11.677 21.802 1.00 29.09 112 PHE A C 1
ATOM 855 O O . PHE A 1 114 ? 16.238 11.166 21.289 1.00 29.65 112 PHE A O 1
ATOM 863 N N . LEU A 1 115 ? 18.069 12.517 21.156 1.00 29.38 113 LEU A N 1
ATOM 864 C CA . LEU A 1 115 ? 17.982 12.706 19.700 1.00 31.08 113 LEU A CA 1
ATOM 865 C C . LEU A 1 115 ? 17.950 11.368 18.950 1.00 32.60 113 LEU A C 1
ATOM 866 O O . LEU A 1 115 ? 18.820 10.498 19.151 1.00 31.77 113 LEU A O 1
ATOM 871 N N . ASN A 1 116 ? 16.939 11.176 18.087 1.00 34.28 114 ASN A N 1
ATOM 872 C CA . ASN A 1 116 ? 16.926 9.943 17.294 1.00 37.59 114 ASN A CA 1
ATOM 873 C C . ASN A 1 116 ? 17.798 10.087 16.051 1.00 38.68 114 ASN A C 1
ATOM 874 O O . ASN A 1 116 ? 17.323 10.369 14.944 1.00 38.44 114 ASN A O 1
ATOM 879 N N . ALA A 1 117 ? 19.092 9.864 16.257 1.00 40.31 115 ALA A N 1
ATOM 880 C CA . ALA A 1 117 ? 20.067 10.105 15.215 1.00 40.90 115 ALA A CA 1
ATOM 881 C C . ALA A 1 117 ? 19.984 9.012 14.173 1.00 40.88 115 ALA A C 1
ATOM 882 O O . ALA A 1 117 ? 19.943 7.823 14.523 1.00 41.13 115 ALA A O 1
ATOM 884 N N . PRO A 1 118 ? 19.958 9.398 12.889 1.00 41.06 116 PRO A N 1
ATOM 885 C CA . PRO A 1 118 ? 20.179 8.402 11.841 1.00 41.55 116 PRO A CA 1
ATOM 886 C C . PRO A 1 118 ? 21.594 7.865 11.993 1.00 41.72 116 PRO A C 1
ATOM 887 O O . PRO A 1 118 ? 22.444 8.535 12.618 1.00 40.52 116 PRO A O 1
ATOM 891 N N . ASP A 1 119 ? 21.853 6.679 11.452 1.00 42.04 117 ASP A N 1
ATOM 892 C CA . ASP A 1 119 ? 23.197 6.148 11.535 1.00 43.40 117 ASP A CA 1
ATOM 893 C C . ASP A 1 119 ? 24.047 6.755 10.442 1.00 42.99 117 ASP A C 1
ATOM 894 O O . ASP A 1 119 ? 24.160 6.208 9.355 1.00 44.43 117 ASP A O 1
ATOM 899 N N . MET A 1 120 ? 24.610 7.912 10.753 1.00 41.44 118 MET A N 1
ATOM 900 C CA . MET A 1 120 ? 25.451 8.664 9.849 1.00 40.36 118 MET A CA 1
ATOM 901 C C . MET A 1 120 ? 26.581 9.304 10.678 1.00 39.22 118 MET A C 1
ATOM 902 O O . MET A 1 120 ? 26.646 9.089 11.872 1.00 37.15 118 MET A O 1
ATOM 907 N N . TYR A 1 121 ? 27.443 10.095 10.037 1.00 37.72 119 TYR A N 1
ATOM 908 C CA . TYR A 1 121 ? 28.529 10.759 10.744 1.00 36.65 119 TYR A CA 1
ATOM 909 C C . TYR A 1 121 ? 28.054 11.973 11.514 1.00 35.07 119 TYR A C 1
ATOM 910 O O . TYR A 1 121 ? 27.067 12.623 11.150 1.00 35.01 119 TYR A O 1
ATOM 919 N N . MET A 1 122 ? 28.766 12.283 12.598 1.00 31.67 120 MET A N 1
ATOM 920 C CA . MET A 1 122 ? 28.575 13.501 13.345 1.00 30.29 120 MET A CA 1
ATOM 921 C C . MET A 1 122 ? 29.946 14.107 13.713 1.00 30.55 120 MET A C 1
ATOM 922 O O . MET A 1 122 ? 30.767 13.410 14.319 1.00 30.07 120 MET A O 1
ATOM 927 N N . GLU A 1 123 ? 30.161 15.385 13.398 1.00 29.74 121 GLU A N 1
ATOM 928 C CA . GLU A 1 123 ? 31.303 16.147 13.934 1.00 30.76 121 GLU A CA 1
ATOM 929 C C . GLU A 1 123 ? 31.050 16.459 15.388 1.00 29.41 121 GLU A C 1
ATOM 930 O O . GLU A 1 123 ? 29.982 16.974 15.753 1.00 30.03 121 GLU A O 1
ATOM 936 N N . LYS A 1 124 ? 32.022 16.178 16.250 1.00 28.31 122 LYS A N 1
ATOM 937 C CA . LYS A 1 124 ? 31.798 16.355 17.695 1.00 27.49 122 LYS A CA 1
ATOM 938 C C . LYS A 1 124 ? 32.847 17.265 18.307 1.00 27.67 122 LYS A C 1
ATOM 939 O O . LYS A 1 124 ? 33.996 17.247 17.872 1.00 28.72 122 LYS A O 1
ATOM 945 N N . LEU A 1 125 ? 32.471 18.028 19.315 1.00 26.59 123 LEU A N 1
ATOM 946 C CA . LEU A 1 125 ? 33.400 18.799 20.086 1.00 27.56 123 LEU A CA 1
ATOM 947 C C . LEU A 1 125 ? 32.937 18.693 21.517 1.00 28.13 123 LEU A C 1
ATOM 948 O O . LEU A 1 125 ? 31.828 19.145 21.859 1.00 27.70 123 LEU A O 1
ATOM 953 N N . ILE A 1 126 ? 33.771 18.067 22.369 1.00 27.32 124 ILE A N 1
ATOM 954 C CA . ILE A 1 126 ? 33.361 17.709 23.725 1.00 26.63 124 ILE A CA 1
ATOM 955 C C . ILE A 1 126 ? 34.419 18.138 24.750 1.00 26.79 124 ILE A C 1
ATOM 956 O O . ILE A 1 126 ? 35.636 17.950 24.507 1.00 27.57 124 ILE A O 1
ATOM 961 N N . VAL A 1 127 ? 33.960 18.744 25.842 1.00 26.15 125 VAL A N 1
ATOM 962 C CA . VAL A 1 127 ? 34.801 19.213 26.969 1.00 27.43 125 VAL A CA 1
ATOM 963 C C . VAL A 1 127 ? 34.188 18.815 28.308 1.00 28.11 125 VAL A C 1
ATOM 964 O O . VAL A 1 127 ? 33.000 18.435 28.379 1.00 29.81 125 VAL A O 1
ATOM 968 N N . GLY A 1 128 ? 34.981 18.926 29.371 1.00 26.96 126 GLY A N 1
ATOM 969 C CA . GLY A 1 128 ? 34.546 18.690 30.739 1.00 29.30 126 GLY A CA 1
ATOM 970 C C . GLY A 1 128 ? 33.960 19.914 31.420 1.00 30.46 126 GLY A C 1
ATOM 971 O O . GLY A 1 128 ? 33.910 20.987 30.801 1.00 29.80 126 GLY A O 1
ATOM 972 N N . PRO A 1 129 ? 33.525 19.760 32.693 1.00 32.62 127 PRO A N 1
ATOM 973 C CA . PRO A 1 129 ? 32.865 20.788 33.512 1.00 34.42 127 PRO A CA 1
ATOM 974 C C . PRO A 1 129 ? 33.671 22.077 33.610 1.00 35.22 127 PRO A C 1
ATOM 975 O O . PRO A 1 129 ? 33.093 23.137 33.573 1.00 35.07 127 PRO A O 1
ATOM 979 N N . GLY A 1 130 ? 34.995 21.963 33.706 1.00 35.79 128 GLY A N 1
ATOM 980 C CA . GLY A 1 130 ? 35.868 23.153 33.770 1.00 35.31 128 GLY A CA 1
ATOM 981 C C . GLY A 1 130 ? 35.890 24.051 32.553 1.00 35.72 128 GLY A C 1
ATOM 982 O O . GLY A 1 130 ? 36.458 25.142 32.605 1.00 36.75 128 GLY A O 1
ATOM 983 N N . ALA A 1 131 ? 35.289 23.609 31.446 1.00 35.12 129 ALA A N 1
ATOM 984 C CA . ALA A 1 131 ? 35.255 24.389 30.227 1.00 34.71 129 ALA A CA 1
ATOM 985 C C . ALA A 1 131 ? 33.830 24.498 29.684 1.00 34.54 129 ALA A C 1
ATOM 986 O O . ALA A 1 131 ? 33.627 24.809 28.501 1.00 34.61 129 ALA A O 1
ATOM 988 N N . LYS A 1 132 ? 32.849 24.214 30.540 1.00 36.06 130 LYS A N 1
ATOM 989 C CA . LYS A 1 132 ? 31.432 24.275 30.137 1.00 38.40 130 LYS A CA 1
ATOM 990 C C . LYS A 1 132 ? 31.103 25.720 29.717 1.00 38.77 130 LYS A C 1
ATOM 991 O O . LYS A 1 132 ? 31.505 26.672 30.383 1.00 38.39 130 LYS A O 1
ATOM 997 N N . GLY A 1 133 ? 30.397 25.884 28.610 1.00 39.49 131 GLY A N 1
ATOM 998 C CA . GLY A 1 133 ? 30.023 27.239 28.173 1.00 40.52 131 GLY A CA 1
ATOM 999 C C . GLY A 1 133 ? 31.062 27.916 27.292 1.00 40.96 131 GLY A C 1
ATOM 1000 O O . GLY A 1 133 ? 30.853 29.046 26.833 1.00 41.97 131 GLY A O 1
ATOM 1001 N N . THR A 1 134 ? 32.160 27.227 26.986 1.00 39.80 132 THR A N 1
ATOM 1002 C CA . THR A 1 134 ? 33.236 27.858 26.232 1.00 38.83 132 THR A CA 1
ATOM 1003 C C . THR A 1 134 ? 33.396 27.382 24.778 1.00 38.75 132 THR A C 1
ATOM 1004 O O . THR A 1 134 ? 34.282 27.849 24.092 1.00 40.59 132 THR A O 1
ATOM 1008 N N . ILE A 1 135 ? 32.547 26.470 24.295 1.00 36.50 133 ILE A N 1
ATOM 1009 C CA . ILE A 1 135 ? 32.688 25.945 22.921 1.00 34.95 133 ILE A CA 1
ATOM 1010 C C . ILE A 1 135 ? 31.546 26.347 21.989 1.00 35.79 133 ILE A C 1
ATOM 1011 O O . ILE A 1 135 ? 30.424 26.581 22.454 1.00 36.29 133 ILE A O 1
ATOM 1016 N N . ASP A 1 136 ? 31.836 26.368 20.690 1.00 36.03 134 ASP A N 1
ATOM 1017 C CA . ASP A 1 136 ? 30.846 26.649 19.648 1.00 35.98 134 ASP A CA 1
ATOM 1018 C C . ASP A 1 136 ? 31.350 26.185 18.294 1.00 35.45 134 ASP A C 1
ATOM 1019 O O . ASP A 1 136 ? 32.262 26.779 17.724 1.00 35.57 134 ASP A O 1
ATOM 1024 N N . LEU A 1 137 ? 30.756 25.124 17.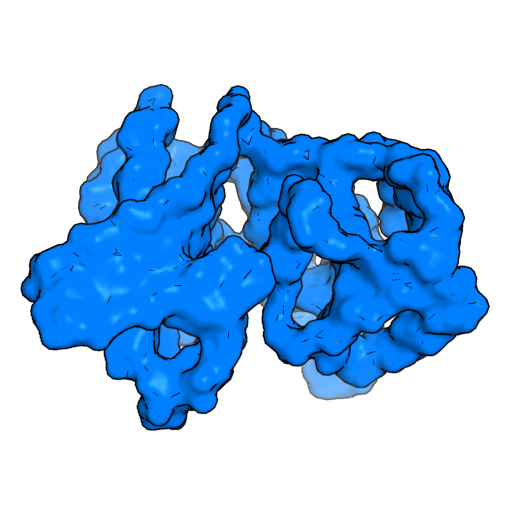760 1.00 35.29 135 LEU A N 1
ATOM 1025 C CA . LEU A 1 137 ? 31.164 24.573 16.473 1.00 36.41 135 LEU A CA 1
ATOM 1026 C C . LEU A 1 137 ? 30.980 25.540 15.300 1.00 37.48 135 LEU A C 1
ATOM 1027 O O . LEU A 1 137 ? 31.439 25.248 14.202 1.00 38.75 135 LEU A O 1
ATOM 1032 N N . ASN A 1 138 ? 30.272 26.647 15.531 1.00 39.43 136 ASN A N 1
ATOM 1033 C CA . ASN A 1 138 ? 30.163 27.729 14.534 1.00 40.83 136 ASN A CA 1
ATOM 1034 C C . ASN A 1 138 ? 31.440 28.574 14.494 1.00 41.26 136 ASN A C 1
ATOM 1035 O O . ASN A 1 138 ? 31.643 29.344 13.553 1.00 41.26 136 ASN A O 1
ATOM 1040 N N . LEU A 1 139 ? 32.276 28.459 15.527 1.00 41.32 137 LEU A N 1
ATOM 1041 C CA . LEU A 1 139 ? 33.626 29.048 15.494 1.00 40.85 137 LEU A CA 1
ATOM 1042 C C . LEU A 1 139 ? 34.685 28.093 14.901 1.00 41.62 137 LEU A C 1
ATOM 1043 O O . LEU A 1 139 ? 34.528 26.846 14.931 1.00 41.94 137 LEU A O 1
ATOM 1048 N N . PRO A 1 140 ? 35.768 28.660 14.333 1.00 40.68 138 PRO A N 1
ATOM 1049 C CA . PRO A 1 140 ? 36.915 27.839 13.944 1.00 39.93 138 PRO A CA 1
ATOM 1050 C C . PRO A 1 140 ? 37.478 26.986 15.100 1.00 37.86 138 PRO A C 1
ATOM 1051 O O . PRO A 1 140 ? 37.509 27.412 16.248 1.00 37.67 138 PRO A O 1
ATOM 1055 N N . LEU A 1 141 ? 37.914 25.788 14.764 1.00 37.56 139 LEU A N 1
ATOM 1056 C CA . LEU A 1 141 ? 38.559 24.875 15.745 1.00 36.52 139 LEU A CA 1
ATOM 1057 C C . LEU A 1 141 ? 39.609 25.584 16.566 1.00 35.39 139 LEU A C 1
ATOM 1058 O O . LEU A 1 141 ? 39.568 25.548 17.782 1.00 34.13 139 LEU A O 1
ATOM 1063 N N . ALA A 1 142 ? 40.548 26.275 15.895 1.00 36.60 140 ALA A N 1
ATOM 1064 C CA . ALA A 1 142 ? 41.628 26.964 16.618 1.00 35.85 140 ALA A CA 1
ATOM 1065 C C . ALA A 1 142 ? 41.103 27.885 17.718 1.00 36.03 140 ALA A C 1
ATOM 1066 O O . ALA A 1 142 ? 41.629 27.908 18.847 1.00 35.77 140 ALA A O 1
ATOM 1068 N N . ASP A 1 143 ? 40.046 28.641 17.400 1.00 36.59 141 ASP A N 1
ATOM 1069 C CA . ASP A 1 143 ? 39.4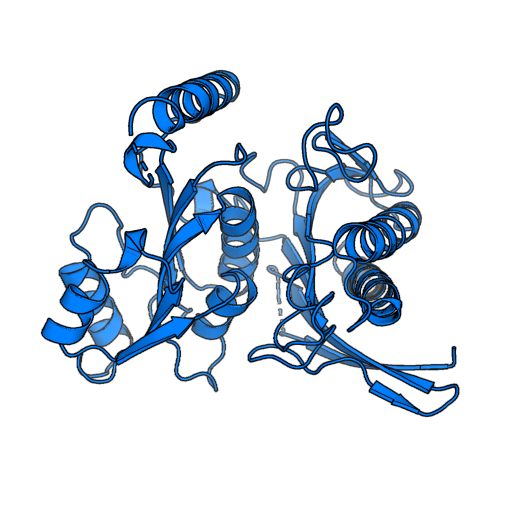00 29.538 18.367 1.00 36.69 141 ASP A CA 1
ATOM 1070 C C . ASP A 1 143 ? 38.810 28.754 19.530 1.00 34.78 141 ASP A C 1
ATOM 1071 O O . ASP A 1 143 ? 38.986 29.119 20.692 1.00 33.55 141 ASP A O 1
ATOM 1076 N N . ASN A 1 144 ? 38.089 27.681 19.199 1.00 34.55 142 ASN A N 1
ATOM 1077 C CA . ASN A 1 144 ? 37.576 26.787 20.239 1.00 33.63 142 ASN A CA 1
ATOM 1078 C C . ASN A 1 144 ? 38.686 26.309 21.175 1.00 32.54 142 ASN A C 1
ATOM 1079 O O . ASN A 1 144 ? 38.545 26.394 22.388 1.00 32.89 142 ASN A O 1
ATOM 1084 N N . LEU A 1 145 ? 39.810 25.878 20.617 1.00 33.64 143 LEU A N 1
ATOM 1085 C CA . LEU A 1 145 ? 40.897 25.284 21.463 1.00 33.69 143 LEU A CA 1
ATOM 1086 C C . LEU A 1 145 ? 41.526 26.318 22.387 1.00 34.54 143 LEU A C 1
ATOM 1087 O O . LEU A 1 145 ? 41.735 26.076 23.589 1.00 33.56 143 LEU A O 1
ATOM 1092 N N . ARG A 1 146 ? 41.768 27.510 21.829 1.00 35.32 144 ARG A N 1
ATOM 1093 C CA . ARG A 1 146 ? 42.186 28.665 22.639 1.00 35.68 144 ARG A CA 1
ATOM 1094 C C . ARG A 1 146 ? 41.231 28.945 23.796 1.00 34.85 144 ARG A C 1
ATOM 1095 O O . ARG A 1 146 ? 41.655 29.065 24.944 1.00 33.42 144 ARG A O 1
ATOM 1103 N N . ASN A 1 147 ? 39.938 29.049 23.475 1.00 35.25 145 ASN A N 1
ATOM 1104 C CA . ASN A 1 147 ? 38.902 29.315 24.483 1.00 35.88 145 ASN A CA 1
ATOM 1105 C C . ASN A 1 147 ? 38.882 28.284 25.601 1.00 35.09 145 ASN A C 1
ATOM 1106 O O . ASN A 1 147 ? 38.763 28.626 26.798 1.00 36.14 145 ASN A O 1
ATOM 1111 N N . VAL A 1 148 ? 39.026 27.018 25.213 1.00 35.26 146 VAL A N 1
ATOM 1112 C CA . VAL A 1 148 ? 39.030 25.915 26.193 1.00 34.54 146 VAL A CA 1
ATOM 1113 C C . VAL A 1 148 ? 40.275 25.965 27.100 1.00 34.12 146 VAL A C 1
ATOM 1114 O O . VAL A 1 148 ? 40.170 25.876 28.317 1.00 34.11 146 VAL A O 1
ATOM 1118 N N . ALA A 1 149 ? 41.449 26.148 26.496 1.00 36.11 147 ALA A N 1
ATOM 1119 C CA . ALA A 1 149 ? 42.695 26.195 27.264 1.00 35.86 147 ALA A CA 1
ATOM 1120 C C . ALA A 1 149 ? 42.658 27.342 28.282 1.00 35.97 147 ALA A C 1
ATOM 1121 O O . ALA A 1 149 ? 43.073 27.185 29.443 1.00 35.86 147 ALA A O 1
ATOM 1123 N N . ALA A 1 150 ? 42.114 28.484 27.847 1.00 36.30 148 ALA A N 1
ATOM 1124 C CA . ALA A 1 150 ? 41.897 29.628 28.746 1.00 37.02 148 ALA A CA 1
ATOM 1125 C C . ALA A 1 150 ? 40.984 29.299 29.901 1.00 36.65 148 ALA A C 1
ATOM 1126 O O . ALA A 1 150 ? 41.308 29.616 31.046 1.00 36.33 148 ALA A O 1
ATOM 1128 N N . ALA A 1 151 ? 39.840 28.652 29.621 1.00 37.35 149 ALA A N 1
ATOM 1129 C CA . ALA A 1 151 ? 38.945 28.255 30.696 1.00 36.54 149 ALA A CA 1
ATOM 1130 C C . ALA A 1 151 ? 39.611 27.270 31.648 1.00 36.62 149 ALA A C 1
ATOM 1131 O O . ALA A 1 151 ? 39.366 27.282 32.847 1.00 36.20 149 ALA A O 1
ATOM 1133 N N . LEU A 1 152 ? 40.436 26.383 31.099 1.00 37.16 150 LEU A N 1
ATOM 1134 C CA . LEU A 1 152 ? 41.113 25.386 31.924 1.00 38.12 150 LEU A CA 1
ATOM 1135 C C . LEU A 1 152 ? 42.354 25.959 32.608 1.00 39.32 150 LEU A C 1
ATOM 1136 O O . LEU A 1 152 ? 42.952 25.276 33.442 1.00 39.95 150 LEU A O 1
ATOM 1141 N N . GLY A 1 153 ? 42.733 27.200 32.262 1.00 39.06 151 GLY A N 1
ATOM 1142 C CA . GLY A 1 153 ? 43.878 27.871 32.925 1.00 39.44 151 GLY A CA 1
ATOM 1143 C C . GLY A 1 153 ? 45.229 27.255 32.575 1.00 40.22 151 GLY A C 1
ATOM 1144 O O . GLY A 1 153 ? 46.177 27.285 33.380 1.00 40.98 151 GLY A O 1
ATOM 1145 N N . LYS A 1 154 ? 45.328 26.719 31.367 1.00 39.18 152 LYS A N 1
ATOM 1146 C CA . LYS A 1 154 ? 46.586 26.182 30.890 1.00 39.95 152 LYS A CA 1
ATOM 1147 C C . LYS A 1 154 ? 46.975 26.822 29.564 1.00 39.97 152 LYS A C 1
ATOM 1148 O O . LYS A 1 154 ? 46.108 27.324 28.823 1.00 40.25 152 LYS A O 1
ATOM 1154 N N . PRO A 1 155 ? 48.288 26.830 29.258 1.00 40.56 153 PRO A N 1
ATOM 1155 C CA . PRO A 1 155 ? 48.706 27.215 27.918 1.00 40.84 153 PRO A CA 1
ATOM 1156 C C . PRO A 1 155 ? 48.215 26.228 26.860 1.00 40.85 153 PRO A C 1
ATOM 1157 O O . PRO A 1 155 ? 47.989 25.051 27.158 1.00 39.95 153 PRO A O 1
ATOM 1161 N N . LEU A 1 156 ? 48.039 26.737 25.645 1.00 40.34 154 LEU A N 1
ATOM 1162 C CA . LEU A 1 156 ? 47.550 25.968 24.510 1.00 40.88 154 LEU A CA 1
ATOM 1163 C C . LEU A 1 156 ? 48.406 24.730 24.246 1.00 40.99 154 LEU A C 1
ATOM 1164 O O . LEU A 1 156 ? 47.873 23.667 23.893 1.00 39.66 154 LEU A O 1
ATOM 1169 N N . SER A 1 157 ? 49.728 24.878 24.435 1.00 40.11 155 SER A N 1
ATOM 1170 C CA . SER A 1 157 ? 50.686 23.793 24.181 1.00 39.25 155 SER A CA 1
ATOM 1171 C C . SER A 1 157 ? 50.499 22.603 25.122 1.00 38.51 155 SER A C 1
ATOM 1172 O O . SER A 1 157 ? 50.965 21.490 24.831 1.00 39.56 155 SER A O 1
ATOM 1175 N N A GLU A 1 158 ? 49.846 22.849 26.255 0.50 37.48 156 GLU A N 1
ATOM 1176 N N B GLU A 1 158 ? 49.819 22.826 26.242 0.50 37.52 156 GLU A N 1
ATOM 1177 C CA A GLU A 1 158 ? 49.526 21.807 27.222 0.50 36.85 156 GLU A CA 1
ATOM 1178 C CA B GLU A 1 158 ? 49.540 21.748 27.183 0.50 36.76 156 GLU A CA 1
ATOM 1179 C C A GLU A 1 158 ? 48.200 21.095 26.895 0.50 35.89 156 GLU A C 1
ATOM 1180 C C B GLU A 1 158 ? 48.076 21.265 27.150 0.50 35.94 156 GLU A C 1
ATOM 1181 O O A GLU A 1 158 ? 47.990 19.946 27.279 0.50 35.50 156 GLU A O 1
ATOM 1182 O O B GLU A 1 158 ? 47.655 20.444 27.977 0.50 34.96 156 GLU A O 1
ATOM 1193 N N . LEU A 1 159 ? 47.305 21.791 26.202 1.00 35.53 157 LEU A N 1
ATOM 1194 C CA . LEU A 1 159 ? 45.941 21.271 25.945 1.00 33.26 157 LEU A CA 1
ATOM 1195 C C . LEU A 1 159 ? 46.050 19.937 25.213 1.00 31.50 157 LEU A C 1
ATOM 1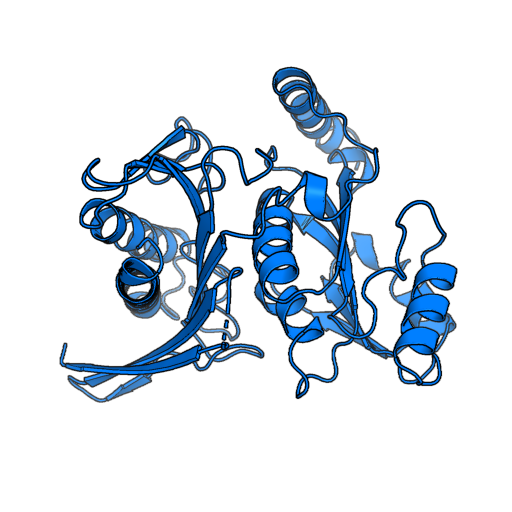196 O O . LEU A 1 159 ? 46.815 19.809 24.244 1.00 29.31 157 LEU A O 1
ATOM 1201 N N . THR A 1 160 ? 45.272 18.952 25.670 1.00 29.98 158 THR A N 1
ATOM 1202 C CA . THR A 1 160 ? 45.287 17.636 25.040 1.00 28.80 158 THR A CA 1
ATOM 1203 C C . THR A 1 160 ? 43.953 17.341 24.382 1.00 27.66 158 THR A C 1
ATOM 1204 O O . THR A 1 160 ? 42.919 17.333 25.052 1.00 26.93 158 THR A O 1
ATOM 1208 N N . VAL A 1 161 ? 44.015 17.132 23.072 1.00 26.63 159 VAL A N 1
ATOM 1209 C CA . VAL A 1 161 ? 42.853 16.781 22.266 1.00 27.51 159 VAL A CA 1
ATOM 1210 C C . VAL A 1 161 ? 42.922 15.322 21.813 1.00 28.14 159 VAL A C 1
ATOM 1211 O O . VAL A 1 161 ? 43.890 14.880 21.166 1.00 29.03 159 VAL A O 1
ATOM 1215 N N . THR A 1 162 ? 41.849 14.576 22.070 1.00 26.86 160 THR A N 1
ATOM 1216 C CA . THR A 1 162 ? 41.808 13.221 21.548 1.00 26.31 160 THR A CA 1
ATOM 1217 C C . THR A 1 162 ? 40.875 13.211 20.336 1.00 26.23 160 THR A C 1
ATOM 1218 O O . THR A 1 162 ? 39.921 14.017 20.271 1.00 25.73 160 THR A O 1
ATOM 1222 N N . ILE A 1 163 ? 41.197 12.365 19.373 1.00 26.84 161 ILE A N 1
ATOM 1223 C CA . ILE A 1 163 ? 40.554 12.358 18.046 1.00 28.07 161 ILE A CA 1
ATOM 1224 C C . ILE A 1 163 ? 40.754 10.979 17.461 1.00 29.13 161 ILE A C 1
ATOM 1225 O O . ILE A 1 163 ? 41.773 10.352 17.739 1.00 29.06 161 ILE A O 1
ATOM 1230 N N . LEU A 1 164 ? 39.781 10.496 16.673 1.00 29.75 162 LEU A N 1
ATOM 1231 C CA . LEU A 1 164 ? 39.875 9.204 15.977 1.00 30.41 162 LEU A CA 1
ATOM 1232 C C . LEU A 1 164 ? 41.005 9.208 14.928 1.00 31.27 162 LEU A C 1
ATOM 1233 O O . LEU A 1 164 ? 41.081 10.133 14.120 1.00 30.48 162 LEU A O 1
ATOM 1238 N N . ALA A 1 165 ? 41.870 8.200 14.974 1.00 31.54 163 ALA A N 1
ATOM 1239 C CA . ALA A 1 165 ? 42.979 8.055 14.006 1.00 33.30 163 ALA A CA 1
ATOM 1240 C C . ALA A 1 165 ? 42.417 7.516 12.717 1.00 34.29 163 ALA A C 1
ATOM 1241 O O . ALA A 1 165 ? 42.389 6.299 12.513 1.00 35.95 163 ALA A O 1
ATOM 1243 N N . LYS A 1 166 ? 41.904 8.420 11.883 1.00 34.72 164 LYS A N 1
ATOM 1244 C CA . LYS A 1 166 ? 41.286 8.073 10.607 1.00 35.93 164 LYS A CA 1
ATOM 1245 C C . LYS A 1 166 ? 41.768 9.076 9.536 1.00 36.09 164 LYS A C 1
ATOM 1246 O O . LYS A 1 166 ? 42.056 10.231 9.847 1.00 35.58 164 LYS A O 1
ATOM 1252 N N . PRO A 1 167 ? 41.842 8.645 8.269 1.00 38.02 165 PRO A N 1
ATOM 1253 C CA . PRO A 1 167 ? 42.233 9.573 7.163 1.00 38.79 165 PRO A CA 1
ATOM 1254 C C . PRO A 1 167 ? 41.477 10.918 7.098 1.00 39.27 165 PRO A C 1
ATOM 1255 O O . PRO A 1 167 ? 42.091 11.978 6.804 1.00 40.36 165 PRO A O 1
ATOM 1259 N N . ARG A 1 168 ? 40.167 10.911 7.409 1.00 39.17 166 ARG A N 1
ATOM 1260 C CA . ARG A 1 168 ? 39.379 12.142 7.424 1.00 37.73 166 ARG A CA 1
ATOM 1261 C C . ARG A 1 168 ? 39.963 13.203 8.343 1.00 37.29 166 ARG A C 1
ATOM 1262 O O . ARG A 1 168 ? 39.719 14.411 8.157 1.00 36.80 166 ARG A O 1
ATOM 1270 N N . HIS A 1 169 ? 40.745 12.751 9.320 1.00 36.51 167 HIS A N 1
ATOM 1271 C CA . HIS A 1 169 ? 41.285 13.633 10.337 1.00 37.21 167 HIS A CA 1
ATOM 1272 C C . HIS A 1 169 ? 42.753 14.041 10.127 1.00 37.54 167 HIS A C 1
ATOM 1273 O O . HIS A 1 169 ? 43.301 14.752 10.940 1.00 37.35 167 HIS A O 1
ATOM 1280 N N . ASP A 1 170 ? 43.370 13.601 9.044 1.00 39.54 168 ASP A N 1
ATOM 1281 C CA . ASP A 1 170 ? 44.772 13.962 8.764 1.00 41.67 168 ASP A CA 1
ATOM 1282 C C . ASP A 1 170 ? 45.009 15.470 8.806 1.00 41.51 168 ASP A C 1
ATOM 1283 O O . ASP A 1 170 ? 45.859 15.943 9.555 1.00 42.73 168 ASP A O 1
ATOM 1288 N N . ALA A 1 171 ? 44.226 16.223 8.038 1.00 41.63 169 ALA A N 1
ATOM 1289 C CA . ALA A 1 171 ? 44.380 17.670 8.003 1.00 41.18 169 ALA A CA 1
ATOM 1290 C C . ALA A 1 171 ? 44.234 18.332 9.359 1.00 40.08 169 ALA A C 1
ATOM 1291 O O . ALA A 1 171 ? 45.103 19.113 9.740 1.00 41.46 169 ALA A O 1
ATOM 1293 N N . VAL A 1 172 ? 43.160 18.042 10.103 1.00 38.76 170 VAL A N 1
ATOM 1294 C CA A VAL A 1 172 ? 42.933 18.685 11.392 0.50 37.54 170 VAL A CA 1
ATOM 1295 C CA B VAL A 1 172 ? 42.953 18.709 11.399 0.50 37.44 170 VAL A CA 1
ATOM 1296 C C . VAL A 1 172 ? 43.993 18.293 12.436 1.00 36.97 170 VAL A C 1
ATOM 1297 O O . VAL A 1 172 ? 44.343 19.067 13.308 1.00 35.91 170 VAL A O 1
ATOM 1304 N N . ILE A 1 173 ? 44.480 17.064 12.351 1.00 36.65 171 ILE A N 1
ATOM 1305 C CA . ILE A 1 173 ? 45.508 16.644 13.310 1.00 37.25 171 ILE A CA 1
ATOM 1306 C C . ILE A 1 173 ? 46.815 17.460 13.107 1.00 37.92 171 ILE A C 1
ATOM 1307 O O . ILE A 1 173 ? 47.426 17.920 14.060 1.00 37.73 171 ILE A O 1
ATOM 1312 N N . ALA A 1 174 ? 47.205 17.617 11.851 1.00 40.29 172 ALA A N 1
ATOM 1313 C CA . ALA A 1 174 ? 48.375 18.428 11.492 1.00 40.91 172 ALA A CA 1
ATOM 1314 C C . ALA A 1 174 ? 48.114 19.897 11.861 1.00 41.28 172 ALA A C 1
ATOM 1315 O O . ALA A 1 174 ? 49.000 20.589 12.372 1.00 42.15 172 ALA A O 1
ATOM 1317 N N . GLU A 1 175 ? 46.879 20.360 11.663 1.00 40.86 173 GLU A N 1
ATOM 1318 C CA . GLU A 1 175 ? 46.515 21.696 12.096 1.00 39.80 173 GLU A CA 1
ATOM 1319 C C . GLU A 1 175 ? 46.736 21.885 13.595 1.00 39.30 173 GLU A C 1
ATOM 1320 O O . GLU A 1 175 ? 47.363 22.852 14.017 1.00 39.33 173 GLU A O 1
ATOM 1326 N N . MET A 1 176 ? 46.225 20.953 14.405 1.00 38.14 174 MET A N 1
ATOM 1327 C CA . MET A 1 176 ? 46.353 21.046 15.844 1.00 37.06 174 MET A CA 1
ATOM 1328 C C . MET A 1 176 ? 47.802 20.942 16.308 1.00 38.59 174 MET A C 1
ATOM 1329 O O . MET A 1 176 ? 48.202 21.610 17.260 1.00 38.20 174 MET A O 1
ATOM 1334 N N . GLN A 1 177 ? 48.556 20.089 15.629 1.00 40.38 175 GLN A N 1
ATOM 1335 C CA . GLN A 1 177 ? 49.970 19.917 15.945 1.00 43.10 175 GLN A CA 1
ATOM 1336 C C . GLN A 1 177 ? 50.740 21.216 15.613 1.00 43.56 175 GLN A C 1
ATOM 1337 O O . GLN A 1 177 ? 51.504 21.695 16.446 1.00 44.66 175 GLN A O 1
ATOM 1343 N N . GLN A 1 178 ? 50.467 21.822 14.457 1.00 44.77 176 GLN A N 1
ATOM 1344 C CA . GLN A 1 178 ? 51.024 23.177 14.142 1.00 45.31 176 GLN A CA 1
ATOM 1345 C C . GLN A 1 178 ? 50.591 24.261 15.141 1.00 45.55 176 GLN A C 1
ATOM 1346 O O . GLN A 1 178 ? 51.284 25.268 15.318 1.00 45.47 176 GLN A O 1
ATOM 1348 N N . LEU A 1 179 ? 49.448 24.052 15.806 1.00 44.57 177 LEU A N 1
ATOM 1349 C CA . LEU A 1 179 ? 48.958 24.989 16.799 1.00 43.58 177 LEU A CA 1
ATOM 1350 C C . LEU A 1 179 ? 49.705 24.782 18.096 1.00 42.62 177 LEU A C 1
ATOM 1351 O O . LEU A 1 179 ? 49.671 25.634 18.985 1.00 43.42 177 LEU A O 1
ATOM 1356 N N . GLY A 1 180 ? 50.365 23.637 18.237 1.00 41.69 178 GLY A N 1
ATOM 1357 C CA . GLY A 1 180 ? 51.092 23.337 19.475 1.00 40.10 178 GLY A CA 1
ATOM 1358 C C . GLY A 1 180 ? 50.372 22.464 20.497 1.00 38.85 178 GLY A C 1
ATOM 1359 O O . GLY A 1 180 ? 50.874 22.202 21.592 1.00 38.84 178 GLY A O 1
ATOM 1360 N N . VAL A 1 181 ? 49.165 22.028 20.152 1.00 37.31 179 VAL A N 1
ATOM 1361 C CA . VAL A 1 181 ? 48.363 21.178 21.037 1.00 35.48 179 VAL A CA 1
ATOM 1362 C C . VAL A 1 181 ? 48.864 19.722 21.047 1.00 34.02 179 VAL A C 1
ATOM 1363 O O . VAL A 1 181 ? 49.421 19.245 20.064 1.00 33.45 179 VAL A O 1
ATOM 1367 N N . ARG A 1 182 ? 48.690 19.014 22.168 1.00 33.34 180 ARG A N 1
ATOM 1368 C CA . ARG A 1 182 ? 48.957 17.569 22.183 1.00 32.82 180 ARG A CA 1
ATOM 1369 C C . ARG A 1 182 ? 47.753 16.814 21.624 1.00 33.16 180 ARG A C 1
ATOM 1370 O O . ARG A 1 182 ? 46.601 17.086 22.015 1.00 33.22 180 ARG A O 1
ATOM 1378 N N . VAL A 1 183 ? 48.029 15.875 20.727 1.00 31.38 181 VAL A N 1
ATOM 1379 C CA . VAL A 1 183 ? 46.990 15.121 20.034 1.00 30.49 181 VAL A CA 1
ATOM 1380 C C . VAL A 1 183 ? 47.093 13.631 20.366 1.00 30.77 181 VAL A C 1
ATOM 1381 O O . VAL A 1 183 ? 48.096 12.991 20.075 1.00 30.26 181 VAL A O 1
ATOM 1385 N N . PHE A 1 184 ? 46.063 13.113 21.022 1.00 29.58 182 PHE A N 1
ATOM 1386 C CA . PHE A 1 184 ? 45.979 11.670 21.327 1.00 29.14 182 PHE A CA 1
ATOM 1387 C C . PHE A 1 184 ? 45.043 11.058 20.271 1.00 31.49 182 PHE A C 1
ATOM 1388 O O . PHE A 1 184 ? 43.812 11.125 20.399 1.00 30.67 182 PHE A O 1
ATOM 1396 N N . ALA A 1 185 ? 45.650 10.497 19.231 1.00 32.47 183 ALA A N 1
ATOM 1397 C CA . ALA A 1 185 ? 44.981 10.042 18.026 1.00 35.32 183 ALA A CA 1
ATOM 1398 C C . ALA A 1 185 ? 44.772 8.579 18.201 1.00 36.60 183 ALA A C 1
ATOM 1399 O O . ALA A 1 185 ? 45.723 7.802 18.090 1.00 38.63 183 ALA A O 1
ATOM 1401 N N . ILE A 1 186 ? 43.530 8.212 18.506 1.00 38.04 184 ILE A N 1
ATOM 1402 C CA . ILE A 1 186 ? 43.180 6.893 19.019 1.00 39.28 184 ILE A CA 1
ATOM 1403 C C . ILE A 1 186 ? 42.566 5.920 17.995 1.00 40.35 184 ILE A C 1
ATOM 1404 O O . ILE A 1 186 ? 41.836 6.316 17.063 1.00 38.72 184 ILE A O 1
ATOM 1409 N N . PRO A 1 187 ? 42.883 4.628 18.173 1.00 42.03 185 PRO A N 1
ATOM 1410 C CA . PRO A 1 187 ? 42.548 3.562 17.244 1.00 43.93 185 PRO A CA 1
ATOM 1411 C C . PRO A 1 187 ? 41.058 3.256 17.228 1.00 45.47 185 PRO A C 1
ATOM 1412 O O . PRO A 1 187 ? 40.503 2.951 16.180 1.00 46.96 185 PRO A O 1
ATOM 1416 N N . ASP A 1 188 ? 40.408 3.369 18.373 1.00 46.28 186 ASP A N 1
ATOM 1417 C CA . ASP A 1 188 ? 39.124 2.693 18.541 1.00 47.59 186 ASP A CA 1
ATOM 1418 C C . ASP A 1 188 ? 37.949 3.646 18.327 1.00 45.88 186 ASP A C 1
ATOM 1419 O O . ASP A 1 188 ? 37.911 4.335 17.307 1.00 47.06 186 ASP A O 1
ATOM 1424 N N . GLY A 1 189 ? 37.009 3.671 19.268 1.00 43.88 187 GLY A N 1
ATOM 1425 C CA . GLY A 1 189 ? 35.805 4.486 19.180 1.00 40.44 187 GLY A CA 1
ATOM 1426 C C . GLY A 1 189 ? 35.881 5.713 20.083 1.00 38.31 187 GLY A C 1
ATOM 1427 O O . GLY A 1 189 ? 36.908 5.962 20.744 1.00 38.16 187 GLY A O 1
ATOM 1428 N N . ASP A 1 190 ? 34.803 6.498 20.114 1.00 33.20 188 ASP A N 1
ATOM 1429 C CA . ASP A 1 190 ? 34.877 7.787 20.764 1.00 30.72 188 ASP A CA 1
ATOM 1430 C C . ASP A 1 190 ? 33.972 7.942 21.966 1.00 29.40 188 ASP A C 1
ATOM 1431 O O . ASP A 1 190 ? 34.004 8.991 22.604 1.00 28.51 188 ASP A O 1
ATOM 1436 N N . VAL A 1 191 ? 33.179 6.910 22.311 1.00 27.97 189 VAL A N 1
ATOM 1437 C CA . VAL A 1 191 ? 32.317 7.053 23.474 1.00 27.99 189 VAL A CA 1
ATOM 1438 C C . VAL A 1 191 ? 33.120 7.093 24.781 1.00 25.98 189 VAL A C 1
ATOM 1439 O O . VAL A 1 191 ? 32.977 8.021 25.593 1.00 25.89 189 VAL A O 1
ATOM 1443 N N . ALA A 1 192 ? 33.917 6.054 25.019 1.00 26.28 190 ALA A N 1
ATOM 1444 C CA . ALA A 1 192 ? 34.728 6.020 26.218 1.00 26.12 190 ALA A CA 1
ATOM 1445 C C . ALA A 1 192 ? 35.656 7.244 26.254 1.00 25.37 190 ALA A C 1
ATOM 1446 O O . ALA A 1 192 ? 35.829 7.894 27.314 1.00 24.01 190 ALA A O 1
ATOM 1448 N N . ALA A 1 193 ? 36.261 7.537 25.094 1.00 26.05 191 ALA A N 1
ATOM 1449 C CA . ALA A 1 193 ? 37.211 8.673 24.994 1.00 26.51 191 ALA A CA 1
ATOM 1450 C C . ALA A 1 193 ? 36.559 10.010 25.383 1.00 26.33 191 ALA A C 1
ATOM 1451 O O . ALA A 1 193 ? 37.143 10.801 26.146 1.00 25.41 191 ALA A O 1
ATOM 1453 N N . SER A 1 194 ? 35.298 10.229 24.951 1.00 25.52 192 SER A N 1
ATOM 1454 C CA . SER A 1 194 ? 34.565 11.458 25.313 1.00 25.64 192 SER A CA 1
ATOM 1455 C C . SER A 1 194 ? 34.440 11.623 26.807 1.00 25.13 192 SER A C 1
ATOM 1456 O O . SER A 1 194 ? 34.518 12.738 27.327 1.00 25.40 192 SER A O 1
ATOM 1459 N N . ILE A 1 195 ? 34.268 10.522 27.555 1.00 24.22 193 ILE A N 1
ATOM 1460 C CA . ILE A 1 195 ? 34.137 10.644 28.989 1.00 23.34 193 ILE A CA 1
ATOM 1461 C C . ILE A 1 195 ? 35.427 11.115 29.725 1.00 22.76 193 ILE A C 1
ATOM 1462 O O . ILE A 1 195 ? 35.365 11.739 30.786 1.00 23.13 193 ILE A O 1
ATOM 1467 N N . LEU A 1 196 ? 36.572 10.780 29.155 1.00 23.85 194 LEU A N 1
ATOM 1468 C CA . LEU A 1 196 ? 37.890 11.188 29.726 1.00 25.84 194 LEU A CA 1
ATOM 1469 C C . LEU A 1 196 ? 38.005 12.726 29.915 1.00 26.87 194 LEU A C 1
ATOM 1470 O O . LEU A 1 196 ? 38.651 13.205 30.855 1.00 25.38 194 LEU A O 1
ATOM 1475 N N . THR A 1 197 ? 37.311 13.489 29.069 1.00 27.17 195 THR A N 1
ATOM 1476 C CA . THR A 1 197 ? 37.304 14.948 29.266 1.00 27.35 195 THR A CA 1
ATOM 1477 C C . THR A 1 197 ? 36.801 15.349 30.628 1.00 28.40 195 THR A C 1
ATOM 1478 O O . THR A 1 197 ? 37.118 16.428 31.133 1.00 28.86 195 THR A O 1
ATOM 1482 N N . CYS A 1 198 ? 35.981 14.493 31.242 1.00 29.38 196 CYS A N 1
ATOM 1483 C CA . CYS A 1 198 ? 35.414 14.761 32.543 1.00 30.56 196 CYS A CA 1
ATOM 1484 C C . CYS A 1 198 ? 36.117 13.997 33.667 1.00 32.37 196 CYS A C 1
ATOM 1485 O O . CYS A 1 198 ? 35.703 14.085 34.818 1.00 33.76 196 CYS A O 1
ATOM 1488 N N . MET A 1 199 ? 37.135 13.208 33.341 1.00 33.25 197 MET A N 1
ATOM 1489 C CA . MET A 1 199 ? 37.853 12.469 34.369 1.00 35.03 197 MET A CA 1
ATOM 1490 C C . MET A 1 199 ? 39.145 13.232 34.733 1.00 35.95 197 MET A C 1
ATOM 1491 O O . MET A 1 199 ? 40.049 13.305 33.913 1.00 34.18 197 MET A O 1
ATOM 1496 N N . PRO A 1 200 ? 39.213 13.781 35.957 1.00 38.04 198 PRO A N 1
ATOM 1497 C CA . PRO A 1 200 ? 40.345 14.608 36.430 1.00 40.17 198 PRO A CA 1
ATOM 1498 C C . PRO A 1 200 ? 41.720 13.972 36.269 1.00 40.65 198 PRO A C 1
ATOM 1499 O O . PRO A 1 200 ? 42.723 14.690 36.096 1.00 42.10 198 PRO A O 1
ATOM 1503 N N . ASP A 1 201 ? 41.783 12.644 36.290 1.00 40.74 199 ASP A N 1
ATOM 1504 C CA . ASP A 1 201 ? 43.055 11.924 36.194 1.00 41.32 199 ASP A CA 1
ATOM 1505 C C . ASP A 1 201 ? 43.483 11.629 34.763 1.00 40.02 199 ASP A C 1
ATOM 1506 O O . ASP A 1 201 ? 44.620 11.144 34.531 1.00 41.17 199 ASP A O 1
ATOM 1511 N N . SER A 1 202 ? 42.608 11.905 33.788 1.00 35.42 200 SER A N 1
ATOM 1512 C CA . SER A 1 202 ? 43.015 11.742 32.400 1.00 32.88 200 SER A CA 1
ATOM 1513 C C . SER A 1 202 ? 43.667 13.037 31.955 1.00 30.76 200 SER A C 1
ATOM 1514 O O . SER A 1 202 ? 43.191 14.114 32.298 1.00 30.67 200 SER A O 1
ATOM 1517 N N . GLU A 1 203 ? 44.717 12.916 31.160 1.00 29.60 201 GLU A N 1
ATOM 1518 C CA . GLU A 1 203 ? 45.309 14.067 30.461 1.00 29.21 201 GLU A CA 1
ATOM 1519 C C . GLU A 1 203 ? 44.384 14.650 29.368 1.00 28.81 201 GLU A C 1
ATOM 1520 O O . GLU A 1 203 ? 44.611 15.763 28.901 1.00 27.97 201 GLU A O 1
ATOM 1526 N N . VAL A 1 204 ? 43.364 13.895 28.958 1.00 26.86 202 VAL A N 1
ATOM 1527 C CA . VAL A 1 204 ? 42.482 14.373 27.852 1.00 27.06 202 VAL A CA 1
ATOM 1528 C C . VAL A 1 204 ? 41.601 15.535 28.331 1.00 27.21 202 VAL A C 1
ATOM 1529 O O . VAL A 1 204 ? 40.848 15.446 29.328 1.00 27.83 202 VAL A O 1
ATOM 1533 N N . ASP A 1 205 ? 41.692 16.638 27.590 1.00 27.66 203 ASP A N 1
ATOM 1534 C CA . ASP A 1 205 ? 40.886 17.821 27.904 1.00 27.99 203 ASP A CA 1
ATOM 1535 C C . ASP A 1 205 ? 39.712 17.972 26.935 1.00 27.86 203 ASP A C 1
ATOM 1536 O O . ASP A 1 205 ? 38.675 18.485 27.333 1.00 28.84 203 ASP A O 1
ATOM 1541 N N . VAL A 1 206 ? 39.909 17.581 25.679 1.00 27.35 204 VAL A N 1
ATOM 1542 C CA . VAL A 1 206 ? 38.918 17.794 24.617 1.00 28.18 204 VAL A CA 1
ATOM 1543 C C . VAL A 1 206 ? 38.826 16.578 23.725 1.00 28.14 204 VAL A C 1
ATOM 1544 O O . VAL A 1 206 ? 39.840 15.919 23.440 1.00 27.37 204 VAL A O 1
ATOM 1548 N N . LEU A 1 207 ? 37.625 16.274 23.234 1.00 26.78 205 LEU A N 1
ATOM 1549 C CA . LEU A 1 207 ? 37.551 15.353 22.132 1.00 26.39 205 LEU A CA 1
ATOM 1550 C C . LEU A 1 207 ? 37.014 16.128 20.929 1.00 26.20 205 LEU A C 1
ATOM 1551 O O . LEU A 1 207 ? 36.069 16.920 21.044 1.00 26.94 205 LEU A O 1
ATOM 1556 N N . TYR A 1 208 ? 37.645 15.953 19.810 1.00 26.64 206 TYR A N 1
ATOM 1557 C CA . TYR A 1 208 ? 37.172 16.648 18.623 1.00 27.77 206 TYR A CA 1
ATOM 1558 C C . TYR A 1 208 ? 37.184 15.703 17.479 1.00 27.44 206 TYR A C 1
ATOM 1559 O O . TYR A 1 208 ? 38.084 14.879 17.375 1.00 29.15 206 TYR A O 1
ATOM 1568 N N . GLY A 1 209 ? 36.193 15.796 16.588 1.00 27.51 207 GLY A N 1
ATOM 1569 C CA . GLY A 1 209 ? 36.288 15.075 15.344 1.00 27.33 207 GLY A CA 1
ATOM 1570 C C . GLY A 1 209 ? 35.047 14.308 14.935 1.00 28.03 207 GLY A C 1
ATOM 1571 O O . GLY A 1 209 ? 34.055 14.285 15.671 1.00 29.22 207 GLY A O 1
ATOM 1572 N N . ILE A 1 210 ? 35.105 13.726 13.752 1.00 29.06 208 ILE A N 1
ATOM 1573 C CA . ILE A 1 210 ? 33.941 13.054 13.138 1.00 30.43 208 ILE A CA 1
ATOM 1574 C C . ILE A 1 210 ? 33.876 11.572 13.495 1.00 30.26 208 ILE A C 1
ATOM 1575 O O . ILE A 1 210 ? 34.753 10.781 13.132 1.00 31.11 208 ILE A O 1
ATOM 1580 N N . GLY A 1 211 ? 32.787 11.190 14.172 1.00 30.04 209 GLY A N 1
ATOM 1581 C CA . GLY A 1 211 ? 32.513 9.790 14.490 1.00 30.81 209 GLY A CA 1
ATOM 1582 C C . GLY A 1 211 ? 31.034 9.495 14.245 1.00 30.85 209 GLY A C 1
ATOM 1583 O O . GLY A 1 211 ? 30.374 10.207 13.486 1.00 30.88 209 GLY A O 1
ATOM 1584 N N . GLY A 1 212 ? 30.520 8.451 14.891 1.00 30.32 210 GLY A N 1
ATOM 1585 C CA . GLY A 1 212 ? 29.137 8.013 14.661 1.00 28.09 210 GLY A CA 1
ATOM 1586 C C . GLY A 1 212 ? 28.127 8.904 15.339 1.00 27.34 210 GLY A C 1
ATOM 1587 O O . GLY A 1 212 ? 28.321 9.390 16.457 1.00 25.53 210 GLY A O 1
ATOM 1588 N N . ALA A 1 213 ? 26.992 9.132 14.664 1.00 27.41 211 ALA A N 1
ATOM 1589 C CA . ALA A 1 213 ? 25.990 10.006 15.275 1.00 27.16 211 ALA A CA 1
ATOM 1590 C C . ALA A 1 213 ? 25.298 9.370 16.449 1.00 27.23 211 ALA A C 1
ATOM 1591 O O . ALA A 1 213 ? 25.130 10.045 17.440 1.00 27.44 211 ALA A O 1
ATOM 1593 N N . PRO A 1 214 ? 24.860 8.092 16.333 1.00 28.93 212 PRO A N 1
ATOM 1594 C CA . PRO A 1 214 ? 24.243 7.501 17.536 1.00 28.64 212 PRO A CA 1
ATOM 1595 C C . PRO A 1 214 ? 25.199 7.486 18.733 1.00 27.65 212 PRO A C 1
ATOM 1596 O O . PRO A 1 214 ? 24.772 7.777 19.846 1.00 27.55 212 PRO A O 1
ATOM 1600 N N . GLU A 1 215 ? 26.478 7.184 18.494 1.00 27.06 213 GLU A N 1
ATOM 1601 C CA . GLU A 1 215 ? 27.494 7.283 19.556 1.00 25.71 213 GLU A CA 1
ATOM 1602 C C . GLU A 1 215 ? 27.575 8.675 20.135 1.00 25.45 213 GLU A C 1
ATOM 1603 O O . GLU A 1 215 ? 27.726 8.824 21.330 1.00 24.45 213 GLU A O 1
ATOM 1609 N N . GLY A 1 216 ? 27.429 9.712 19.294 1.00 24.52 214 GLY A N 1
ATOM 1610 C CA . GLY A 1 216 ? 27.495 11.085 19.744 1.00 25.30 214 GLY A CA 1
ATOM 1611 C C . GLY A 1 216 ? 26.377 11.455 20.715 1.00 25.08 214 GLY A C 1
ATOM 1612 O O . GLY A 1 216 ? 26.569 12.191 21.659 1.00 24.12 214 GLY A O 1
ATOM 1613 N N . VAL A 1 217 ? 25.176 10.973 20.433 1.00 25.93 215 VAL A N 1
ATOM 1614 C CA . VAL A 1 217 ? 24.073 11.156 21.386 1.00 25.17 215 VAL A CA 1
ATOM 1615 C C . VAL A 1 217 ? 24.288 10.446 22.735 1.00 23.85 215 VAL A C 1
ATOM 1616 O O . VAL A 1 217 ? 23.924 11.003 23.759 1.00 25.73 215 VAL A O 1
ATOM 1620 N N . VAL A 1 218 ? 24.839 9.242 22.726 1.00 24.99 216 VAL A N 1
ATOM 1621 C CA . VAL A 1 218 ? 25.235 8.564 23.973 1.00 25.34 216 VAL A CA 1
ATOM 1622 C C . VAL A 1 218 ? 26.258 9.435 24.719 1.00 25.35 216 VAL A C 1
ATOM 1623 O O . VAL A 1 218 ? 26.109 9.732 25.908 1.00 24.96 216 VAL A O 1
ATOM 1627 N N . SER A 1 219 ? 27.268 9.904 23.992 1.00 25.71 217 SER A N 1
ATOM 1628 C CA . SER A 1 219 ? 28.186 10.884 24.591 1.00 26.05 217 SER A CA 1
ATOM 1629 C C . SER A 1 219 ? 27.452 12.092 25.155 1.00 25.34 217 SER A C 1
ATOM 1630 O O . SER A 1 219 ? 27.704 12.512 26.281 1.00 25.09 217 SER A O 1
ATOM 1633 N N . ALA A 1 220 ? 26.521 12.673 24.381 1.00 25.49 218 ALA A N 1
ATOM 1634 C CA . ALA A 1 220 ? 25.803 13.855 24.883 1.00 25.59 218 ALA A CA 1
ATOM 1635 C C . ALA A 1 220 ? 25.100 13.588 26.236 1.00 25.91 218 ALA A C 1
ATOM 1636 O O . ALA A 1 220 ? 25.139 14.426 27.132 1.00 25.18 218 ALA A O 1
ATOM 1638 N N . ALA A 1 221 ? 24.476 12.417 26.354 1.00 25.94 219 ALA A N 1
ATOM 1639 C CA . ALA A 1 221 ? 23.686 12.053 27.546 1.00 26.83 219 ALA A CA 1
ATOM 1640 C C . ALA A 1 221 ? 24.628 11.984 28.762 1.00 25.37 219 ALA A C 1
ATOM 1641 O O . ALA A 1 221 ? 24.353 12.554 29.806 1.00 26.08 219 ALA A O 1
ATOM 1643 N N . VAL A 1 222 ? 25.746 11.263 28.616 1.00 25.58 220 VAL A N 1
ATOM 1644 C CA . VAL A 1 222 ? 26.696 11.140 29.752 1.00 24.71 220 VAL A CA 1
ATOM 1645 C C . VAL A 1 222 ? 27.453 12.462 30.044 1.00 24.76 220 VAL A C 1
ATOM 1646 O O . VAL A 1 222 ? 27.666 12.801 31.210 1.00 24.90 220 VAL A O 1
ATOM 1650 N N . ILE A 1 223 ? 27.818 13.213 28.995 1.00 25.70 221 ILE A N 1
ATOM 1651 C CA . ILE A 1 223 ? 28.447 14.547 29.212 1.00 25.38 221 ILE A CA 1
ATOM 1652 C C . ILE A 1 223 ? 27.492 15.488 29.960 1.00 25.92 221 ILE A C 1
ATOM 1653 O O . ILE A 1 223 ? 27.882 16.166 30.913 1.00 27.22 221 ILE A O 1
ATOM 1658 N N . ARG A 1 224 ? 26.233 15.512 29.546 1.00 27.00 222 ARG A N 1
ATOM 1659 C CA . ARG A 1 224 ? 25.249 16.296 30.293 1.00 27.17 222 ARG A CA 1
ATOM 1660 C C . ARG A 1 224 ? 25.136 15.852 31.747 1.00 26.39 222 ARG A C 1
ATOM 1661 O O . ARG A 1 224 ? 25.119 16.701 32.672 1.00 27.94 222 ARG A O 1
ATOM 1669 N N . ALA A 1 225 ? 25.075 14.538 31.971 1.00 26.93 223 ALA A N 1
ATOM 1670 C CA . ALA A 1 225 ? 25.051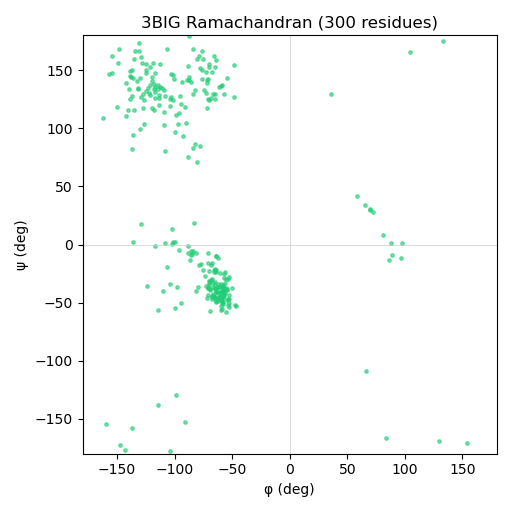 13.996 33.338 1.00 27.04 223 ALA A CA 1
ATOM 1671 C C . ALA A 1 225 ? 26.270 14.461 34.148 1.00 27.53 223 ALA A C 1
ATOM 1672 O O . ALA A 1 225 ? 26.175 14.692 35.347 1.00 28.38 223 ALA A O 1
ATOM 1674 N N . LEU A 1 226 ? 27.434 14.526 33.489 1.00 27.95 224 LEU A N 1
ATOM 1675 C CA . LEU A 1 226 ? 28.689 14.891 34.163 1.00 28.01 224 LEU A CA 1
ATOM 1676 C C . LEU A 1 226 ? 28.925 16.415 34.178 1.00 30.07 224 LEU A C 1
ATOM 1677 O O . LEU A 1 226 ? 29.933 16.863 34.714 1.00 30.31 224 LEU A O 1
ATOM 1682 N N . ASP A 1 227 ? 28.005 17.167 33.565 1.00 31.29 225 ASP A N 1
ATOM 1683 C CA . ASP A 1 227 ? 28.025 18.641 33.558 1.00 32.76 225 ASP A CA 1
ATOM 1684 C C . ASP A 1 227 ? 29.154 19.227 32.724 1.00 31.87 225 ASP A C 1
ATOM 1685 O O . ASP A 1 227 ? 29.659 20.320 33.036 1.00 31.05 225 ASP A O 1
ATOM 1690 N N . GLY A 1 228 ? 29.552 18.497 31.683 1.00 30.13 226 GLY A N 1
ATOM 1691 C CA . GLY A 1 228 ? 30.519 18.996 30.713 1.00 28.94 226 GLY A CA 1
ATOM 1692 C C . GLY A 1 228 ? 29.734 19.684 29.607 1.00 28.57 226 GLY A C 1
ATOM 1693 O O . GLY A 1 228 ? 28.610 20.100 29.821 1.00 27.81 226 GLY A O 1
ATOM 1694 N N . ASP A 1 229 ? 30.279 19.731 28.409 1.00 28.03 227 ASP A N 1
ATOM 1695 C CA . ASP A 1 229 ? 29.577 20.373 27.294 1.00 29.30 227 ASP A CA 1
ATOM 1696 C C . ASP A 1 229 ? 29.948 19.704 25.984 1.00 29.07 227 ASP A C 1
ATOM 1697 O O . ASP A 1 229 ? 31.002 19.022 25.860 1.00 27.61 227 ASP A O 1
ATOM 1702 N N . MET A 1 230 ? 29.066 19.840 25.006 1.00 27.66 228 MET A N 1
ATOM 1703 C CA . MET A 1 230 ? 29.279 19.220 23.742 1.00 27.79 228 MET A CA 1
ATOM 1704 C C . MET A 1 230 ? 28.529 20.018 22.680 1.00 28.87 228 MET A C 1
ATOM 1705 O O . MET A 1 230 ? 27.488 20.584 22.992 1.00 30.63 228 MET A O 1
ATOM 1710 N N . ASN A 1 231 ? 29.074 20.059 21.465 1.00 28.74 229 ASN A N 1
ATOM 1711 C CA . ASN A 1 231 ? 28.335 20.407 20.256 1.00 29.23 229 ASN A CA 1
ATOM 1712 C C . ASN A 1 231 ? 28.526 19.282 19.273 1.00 29.89 229 ASN A C 1
ATOM 1713 O O . ASN A 1 231 ? 29.603 18.640 19.255 1.00 29.81 229 ASN A O 1
ATOM 1718 N N . GLY A 1 232 ? 27.538 19.061 18.405 1.00 29.59 230 GLY A N 1
ATOM 1719 C CA . GLY A 1 232 ? 27.632 18.096 17.304 1.00 29.89 230 GLY A CA 1
ATOM 1720 C C . GLY A 1 232 ? 27.193 18.744 15.994 1.00 31.05 230 GLY A C 1
ATOM 1721 O O . GLY A 1 232 ? 26.580 19.830 15.996 1.00 31.97 230 GLY A O 1
ATOM 1722 N N . ARG A 1 233 ? 27.493 18.076 14.898 1.00 32.17 231 ARG A N 1
ATOM 1723 C CA . ARG A 1 233 ? 27.008 18.495 13.595 1.00 33.68 231 ARG A CA 1
ATOM 1724 C C . ARG A 1 233 ? 26.854 17.284 12.729 1.00 33.49 231 ARG A C 1
ATOM 1725 O O . ARG A 1 233 ? 27.810 16.567 12.468 1.00 33.28 231 ARG A O 1
ATOM 1733 N N . LEU A 1 234 ? 25.632 17.018 12.292 1.00 34.23 232 LEU A N 1
ATOM 1734 C CA . LEU A 1 234 ? 25.406 15.842 11.448 1.00 36.00 232 LEU A CA 1
ATOM 1735 C C . LEU A 1 234 ? 25.991 16.087 10.070 1.00 37.44 232 LEU A C 1
ATOM 1736 O O . LEU A 1 234 ? 25.848 17.194 9.550 1.00 37.10 232 LEU A O 1
ATOM 1741 N N . LEU A 1 235 ? 26.639 15.075 9.489 1.00 38.45 233 LEU A N 1
ATOM 1742 C CA . LEU A 1 235 ? 27.332 15.247 8.204 1.00 40.81 233 LEU A CA 1
ATOM 1743 C C . LEU A 1 235 ? 27.099 14.047 7.316 1.00 42.31 233 LEU A C 1
ATOM 1744 O O . LEU A 1 235 ? 27.336 12.921 7.726 1.00 42.35 233 LEU A O 1
ATOM 1749 N N . ALA A 1 236 ? 26.602 14.279 6.097 1.00 44.58 234 ALA A N 1
ATOM 1750 C CA . ALA A 1 236 ? 26.350 13.171 5.152 1.00 45.95 234 ALA A CA 1
ATOM 1751 C C . ALA A 1 236 ? 27.658 12.565 4.638 1.00 46.30 234 ALA A C 1
ATOM 1752 O O . ALA A 1 236 ? 28.670 13.252 4.605 1.00 46.68 234 ALA A O 1
ATOM 1754 N N . ARG A 1 237 ? 27.611 11.304 4.209 1.00 47.60 235 ARG A N 1
ATOM 1755 C CA . ARG A 1 237 ? 28.815 10.512 3.884 1.00 48.92 235 ARG A CA 1
ATOM 1756 C C . ARG A 1 237 ? 29.807 11.150 2.884 1.00 50.26 235 ARG A C 1
ATOM 1757 O O . ARG A 1 237 ? 31.014 11.167 3.141 1.00 49.25 235 ARG A O 1
ATOM 1765 N N . HIS A 1 238 ? 29.288 11.680 1.769 1.00 51.69 236 HIS A N 1
ATOM 1766 C CA . HIS A 1 238 ? 30.107 12.291 0.710 1.00 53.40 236 HIS A CA 1
ATOM 1767 C C . HIS A 1 238 ? 30.841 13.557 1.170 1.00 54.55 236 HIS A C 1
ATOM 1768 O O . HIS A 1 238 ? 31.836 13.969 0.567 1.00 55.47 236 HIS A O 1
ATOM 1775 N N . ASP A 1 239 ? 30.354 14.172 2.240 1.00 55.28 237 ASP A N 1
ATOM 1776 C CA . ASP A 1 239 ? 31.021 15.333 2.815 1.00 55.80 237 ASP A CA 1
ATOM 1777 C C . ASP A 1 239 ? 32.135 14.890 3.778 1.00 55.37 237 ASP A C 1
ATOM 1778 O O . ASP A 1 239 ? 32.927 15.702 4.245 1.00 55.24 237 ASP A O 1
ATOM 1783 N N . VAL A 1 240 ? 32.188 13.587 4.042 1.00 55.01 238 VAL A N 1
ATOM 1784 C CA . VAL A 1 240 ? 33.118 13.009 5.005 1.00 54.36 238 VAL A CA 1
ATOM 1785 C C . VAL A 1 240 ? 34.135 12.094 4.324 1.00 54.78 238 VAL A C 1
ATOM 1786 O O . VAL A 1 240 ? 35.347 12.288 4.477 1.00 54.85 238 VAL A O 1
ATOM 1790 N N . LYS A 1 241 ? 33.629 11.093 3.601 1.00 54.98 239 LYS A N 1
ATOM 1791 C CA . LYS A 1 241 ? 34.460 10.071 2.959 1.00 55.48 239 LYS A CA 1
ATOM 1792 C C . LYS A 1 241 ? 34.778 10.407 1.497 1.00 55.88 239 LYS A C 1
ATOM 1793 O O . LYS A 1 241 ? 34.701 11.567 1.074 1.00 56.33 239 LYS A O 1
ATOM 1799 N N . ASN A 1 244 ? 32.431 11.991 -3.574 1.00 87.57 242 ASN A N 1
ATOM 1800 C CA . ASN A 1 244 ? 32.346 10.691 -4.240 1.00 87.62 242 ASN A CA 1
ATOM 1801 C C . ASN A 1 244 ? 30.956 10.436 -4.820 1.00 87.74 242 ASN A C 1
ATOM 1802 O O . ASN A 1 244 ? 30.117 11.342 -4.864 1.00 87.89 242 ASN A O 1
ATOM 1807 N N . GLU A 1 245 ? 30.723 9.191 -5.239 1.00 87.73 243 GLU A N 1
ATOM 1808 C CA . GLU A 1 245 ? 29.527 8.783 -5.977 1.00 87.61 243 GLU A CA 1
ATOM 1809 C C . GLU A 1 245 ? 28.781 7.631 -5.278 1.00 87.30 243 GLU A C 1
ATOM 1810 O O . GLU A 1 245 ? 27.544 7.572 -5.302 1.00 87.06 243 GLU A O 1
ATOM 1816 N N . GLU A 1 246 ? 29.536 6.720 -4.661 1.00 86.95 244 GLU A N 1
ATOM 1817 C CA . GLU A 1 246 ? 28.956 5.717 -3.761 1.00 86.60 244 GLU A CA 1
ATOM 1818 C C . GLU A 1 246 ? 28.664 6.273 -2.367 1.00 85.93 244 GLU A C 1
ATOM 1819 O O . GLU A 1 246 ? 27.673 5.897 -1.737 1.00 85.90 244 GLU A O 1
ATOM 1825 N N . ASN A 1 247 ? 29.537 7.163 -1.897 1.00 85.13 245 ASN A N 1
ATOM 1826 C CA . ASN A 1 247 ? 29.307 7.923 -0.669 1.00 84.33 245 ASN A CA 1
ATOM 1827 C C . ASN A 1 247 ? 28.201 8.961 -0.868 1.00 83.84 245 ASN A C 1
ATOM 1828 O O . ASN A 1 247 ? 27.654 9.499 0.095 1.00 83.83 245 ASN A O 1
ATOM 1833 N N . ARG A 1 248 ? 27.888 9.234 -2.133 1.00 83.07 246 ARG A N 1
ATOM 1834 C CA . ARG A 1 248 ? 26.783 10.104 -2.509 1.00 82.17 246 ARG A CA 1
ATOM 1835 C C . ARG A 1 248 ? 25.455 9.343 -2.468 1.00 81.42 246 ARG A C 1
ATOM 1836 O O . ARG A 1 248 ? 24.444 9.893 -2.034 1.00 81.33 246 ARG A O 1
ATOM 1844 N N . ARG A 1 249 ? 25.470 8.087 -2.918 1.00 80.57 247 ARG A N 1
ATOM 1845 C CA . ARG A 1 249 ? 24.303 7.192 -2.853 1.00 80.12 247 ARG A CA 1
ATOM 1846 C C . ARG A 1 249 ? 23.768 7.072 -1.414 1.00 79.23 247 ARG A C 1
ATOM 1847 O O . ARG A 1 249 ? 22.602 7.390 -1.137 1.00 78.88 247 ARG A O 1
ATOM 1855 N N . ILE A 1 250 ? 24.647 6.624 -0.515 1.00 78.18 248 ILE A N 1
ATOM 1856 C CA . ILE A 1 250 ? 24.334 6.419 0.903 1.00 76.95 248 ILE A CA 1
ATOM 1857 C C . ILE A 1 250 ? 24.186 7.743 1.668 1.00 75.93 248 ILE A C 1
ATOM 1858 O O . ILE A 1 250 ? 23.343 7.866 2.557 1.00 75.56 248 ILE A O 1
ATOM 1863 N N . GLY A 1 251 ? 24.990 8.737 1.297 1.00 74.77 249 GLY A N 1
ATOM 1864 C CA . GLY A 1 251 ? 24.904 10.068 1.894 1.00 73.69 249 GLY A CA 1
ATOM 1865 C C . GLY A 1 251 ? 23.584 10.753 1.591 1.00 73.02 249 GLY A C 1
ATOM 1866 O O . GLY A 1 251 ? 23.050 11.488 2.424 1.00 72.43 249 GLY A O 1
ATOM 1867 N N . GLU A 1 252 ? 23.056 10.502 0.392 1.00 72.56 250 GLU A N 1
ATOM 1868 C CA . GLU A 1 252 ? 21.773 11.071 -0.021 1.00 71.98 250 GLU A CA 1
ATOM 1869 C C . GLU A 1 252 ? 20.604 10.463 0.754 1.00 70.92 250 GLU A C 1
ATOM 1870 O O . GLU A 1 252 ? 19.661 11.169 1.116 1.00 70.82 250 GLU A O 1
ATOM 1876 N N . GLN A 1 253 ? 20.675 9.161 1.018 1.00 69.78 251 GLN A N 1
ATOM 1877 C CA . GLN A 1 253 ? 19.652 8.521 1.827 1.00 68.99 251 GLN A CA 1
ATOM 1878 C C . GLN A 1 253 ? 19.752 8.870 3.318 1.00 68.08 251 GLN A C 1
ATOM 1879 O O . GLN A 1 253 ? 18.728 8.881 4.011 1.00 68.16 251 GLN A O 1
ATOM 1885 N N . GLU A 1 254 ? 20.958 9.193 3.802 1.00 66.67 252 GLU A N 1
ATOM 1886 C CA . GLU A 1 254 ? 21.117 9.693 5.181 1.00 65.18 252 GLU A CA 1
ATOM 1887 C C . GLU A 1 254 ? 20.371 11.015 5.369 1.00 65.10 252 GLU A C 1
ATOM 1888 O O . GLU A 1 254 ? 19.720 11.227 6.393 1.00 64.53 252 GLU A O 1
ATOM 1894 N N . LEU A 1 255 ? 20.464 11.894 4.373 1.00 65.14 253 LEU A N 1
ATOM 1895 C CA . LEU A 1 255 ? 19.747 13.169 4.409 1.00 65.63 253 LEU A CA 1
ATOM 1896 C C . LEU A 1 255 ? 18.224 12.976 4.261 1.00 66.29 253 LEU A C 1
ATOM 1897 O O . LEU A 1 255 ? 17.423 13.758 4.806 1.00 65.96 253 LEU A O 1
ATOM 1902 N N . ALA A 1 256 ? 17.854 11.927 3.519 1.00 67.00 254 ALA A N 1
ATOM 1903 C CA . ALA A 1 256 ? 16.468 11.494 3.368 1.00 67.79 254 ALA A CA 1
ATOM 1904 C C . ALA A 1 256 ? 15.863 11.158 4.730 1.00 68.22 254 ALA A C 1
ATOM 1905 O O . ALA A 1 256 ? 14.841 11.741 5.111 1.00 68.14 254 ALA A O 1
ATOM 1907 N N . ARG A 1 257 ? 16.506 10.246 5.471 1.00 68.91 255 ARG A N 1
ATOM 1908 C CA . ARG A 1 257 ? 15.996 9.866 6.793 1.00 69.51 255 ARG A CA 1
ATOM 1909 C C . ARG A 1 257 ? 16.127 10.946 7.855 1.00 69.31 255 ARG A C 1
ATOM 1910 O O . ARG A 1 257 ? 15.369 10.947 8.826 1.00 69.44 255 ARG A O 1
ATOM 1918 N N . CYS A 1 258 ? 17.055 11.883 7.652 1.00 69.18 256 CYS A N 1
ATOM 1919 C CA . CYS A 1 258 ? 17.090 13.121 8.441 1.00 68.95 256 CYS A CA 1
ATOM 1920 C C . CYS A 1 258 ? 15.794 13.918 8.277 1.00 69.60 256 CYS A C 1
ATOM 1921 O O . CYS A 1 258 ? 15.120 14.222 9.266 1.00 69.21 256 CYS A O 1
ATOM 1924 N N . LYS A 1 259 ? 15.470 14.237 7.018 1.00 70.32 257 LYS A N 1
ATOM 1925 C CA . LYS A 1 259 ? 14.266 14.984 6.649 1.00 70.93 257 LYS A CA 1
ATOM 1926 C C . LYS A 1 259 ? 13.001 14.265 7.128 1.00 71.19 257 LYS A C 1
ATOM 1927 O O . LYS A 1 259 ? 12.020 14.907 7.515 1.00 71.56 257 LYS A O 1
ATOM 1933 N N . ALA A 1 260 ? 13.044 12.932 7.108 1.00 71.39 258 ALA A N 1
ATOM 1934 C CA . ALA A 1 260 ? 11.946 12.084 7.588 1.00 71.23 258 ALA A CA 1
ATOM 1935 C C . ALA A 1 260 ? 11.964 11.880 9.107 1.00 71.16 258 ALA A C 1
ATOM 1936 O O . ALA A 1 260 ? 11.346 10.937 9.611 1.00 71.77 258 ALA A O 1
ATOM 1938 N N . MET A 1 261 ? 12.680 12.747 9.829 1.00 70.39 259 MET A N 1
ATOM 1939 C CA . MET A 1 261 ? 12.627 12.792 11.298 1.00 69.93 259 MET A CA 1
ATOM 1940 C C . MET A 1 261 ? 12.544 14.249 11.768 1.00 68.54 259 MET A C 1
ATOM 1941 O O . MET A 1 261 ? 12.517 14.527 12.971 1.00 68.58 259 MET A O 1
ATOM 1946 N N . GLY A 1 262 ? 12.498 15.176 10.813 1.00 67.03 260 GLY A N 1
ATOM 1947 C CA . GLY A 1 262 ? 12.476 16.602 11.122 1.00 65.33 260 GLY A CA 1
ATOM 1948 C C . GLY A 1 262 ? 13.758 17.084 11.777 1.00 64.31 260 GLY A C 1
ATOM 1949 O O . GLY A 1 262 ? 13.730 17.966 12.640 1.00 63.48 260 GLY A O 1
ATOM 1950 N N . ILE A 1 263 ? 14.881 16.481 11.371 1.00 63.49 261 ILE A N 1
ATOM 1951 C CA . ILE A 1 263 ? 16.212 16.947 11.764 1.00 62.58 261 ILE A CA 1
ATOM 1952 C C . ILE A 1 263 ? 16.984 17.449 10.535 1.00 61.94 261 ILE A C 1
ATOM 1953 O O . ILE A 1 263 ? 16.934 16.840 9.453 1.00 61.70 261 ILE A O 1
ATOM 1958 N N . GLU A 1 264 ? 17.673 18.577 10.698 1.00 60.96 262 GLU A N 1
ATOM 1959 C CA . GLU A 1 264 ? 18.498 19.075 9.613 1.00 60.30 262 GLU A CA 1
ATOM 1960 C C . GLU A 1 264 ? 19.989 18.827 9.827 1.00 58.53 262 GLU A C 1
ATOM 1961 O O . GLU A 1 264 ? 20.555 19.196 10.855 1.00 58.41 262 GLU A O 1
ATOM 1967 N N . ALA A 1 265 ? 20.601 18.184 8.839 1.00 56.79 263 ALA A N 1
ATOM 1968 C CA . ALA A 1 265 ? 22.044 17.933 8.828 1.00 54.97 263 ALA A CA 1
ATOM 1969 C C . ALA A 1 265 ? 22.821 19.251 8.619 1.00 53.88 263 ALA A C 1
ATOM 1970 O O . ALA A 1 265 ? 22.289 20.203 8.034 1.00 53.57 263 ALA A O 1
ATOM 1972 N N . GLY A 1 266 ? 24.053 19.322 9.124 1.00 51.92 264 GLY A N 1
ATOM 1973 C CA . GLY A 1 266 ? 24.916 20.474 8.884 1.00 49.62 264 GLY A CA 1
ATOM 1974 C C . GLY A 1 266 ? 24.750 21.624 9.846 1.00 48.13 264 GLY A C 1
ATOM 1975 O O . GLY A 1 266 ? 25.582 22.535 9.898 1.00 48.13 264 GLY A O 1
ATOM 1976 N N . LYS A 1 267 ? 23.675 21.586 10.618 1.00 46.85 265 LYS A N 1
ATOM 1977 C CA . LYS A 1 267 ? 23.402 22.596 11.631 1.00 45.41 265 LYS A CA 1
ATOM 1978 C C . LYS A 1 267 ? 24.070 22.153 12.941 1.00 43.86 265 LYS A C 1
ATOM 1979 O O . LYS A 1 267 ? 24.067 20.955 13.261 1.00 43.20 265 LYS A O 1
ATOM 1985 N N . VAL A 1 268 ? 24.627 23.111 13.685 1.00 41.09 266 VAL A N 1
ATOM 1986 C CA . VAL A 1 268 ? 25.260 22.818 14.976 1.00 38.93 266 VAL A CA 1
ATOM 1987 C C . VAL A 1 268 ? 24.190 22.440 16.005 1.00 38.37 266 VAL A C 1
ATOM 1988 O O . VAL A 1 268 ? 23.221 23.203 16.213 1.00 38.34 266 VAL A O 1
ATOM 1992 N N . LEU A 1 269 ? 24.344 21.254 16.610 1.00 35.98 267 LEU A N 1
ATOM 1993 C CA . LEU A 1 269 ? 23.485 20.795 17.716 1.00 34.21 267 LEU A CA 1
ATOM 1994 C C . LEU A 1 269 ? 24.211 21.146 19.029 1.00 34.24 267 LEU A C 1
ATOM 1995 O O . LEU A 1 269 ? 25.401 20.823 19.197 1.00 33.16 267 LEU A O 1
ATOM 2000 N N . ARG A 1 270 ? 23.520 21.824 19.944 1.00 31.88 268 ARG A N 1
ATOM 2001 C CA . ARG A 1 270 ? 24.063 22.134 21.258 1.00 32.12 268 ARG A CA 1
ATOM 2002 C C . ARG A 1 270 ? 23.821 20.930 22.137 1.00 30.52 268 ARG A C 1
ATOM 2003 O O . ARG A 1 270 ? 23.088 20.031 21.744 1.00 31.39 268 ARG A O 1
ATOM 2011 N N . LEU A 1 271 ? 24.445 20.904 23.306 1.00 30.10 269 LEU A N 1
ATOM 2012 C CA . LEU A 1 271 ? 24.307 19.755 24.215 1.00 30.02 269 LEU A CA 1
ATOM 2013 C C . LEU A 1 271 ? 22.817 19.333 24.364 1.00 30.00 269 LEU A C 1
ATOM 2014 O O . LEU A 1 271 ? 22.460 18.156 24.202 1.00 28.19 269 LEU A O 1
ATOM 2019 N N . GLY A 1 272 ? 21.978 20.305 24.707 1.00 31.73 270 GLY A N 1
ATOM 2020 C CA . GLY A 1 272 ? 20.526 20.103 24.904 1.00 31.38 270 GLY A CA 1
ATOM 2021 C C . GLY A 1 272 ? 19.692 19.680 23.705 1.00 31.84 270 GLY A C 1
ATOM 2022 O O . GLY A 1 272 ? 18.542 19.288 23.882 1.00 32.08 270 GLY A O 1
ATOM 2023 N N . ASP A 1 273 ? 20.261 19.714 22.499 1.00 30.73 271 ASP A N 1
ATOM 2024 C CA . ASP A 1 273 ? 19.583 19.257 21.306 1.00 31.25 271 ASP A CA 1
ATOM 2025 C C . ASP A 1 273 ? 19.762 17.769 21.084 1.00 30.25 271 ASP A C 1
ATOM 2026 O O . ASP A 1 273 ? 19.076 17.160 20.248 1.00 30.27 271 ASP A O 1
ATOM 2031 N N . MET A 1 274 ? 20.712 17.178 21.822 1.00 29.41 272 MET A N 1
ATOM 2032 C CA . MET A 1 274 ? 21.011 15.756 21.691 1.00 29.00 272 MET A CA 1
ATOM 2033 C C . MET A 1 274 ? 20.564 14.967 22.932 1.00 27.31 272 MET A C 1
ATOM 2034 O O . MET A 1 274 ? 20.086 13.830 22.809 1.00 27.76 272 MET A O 1
ATOM 2039 N N . ALA A 1 275 ? 20.782 15.554 24.103 1.00 27.07 273 ALA A N 1
ATOM 2040 C CA . ALA A 1 275 ? 20.361 15.024 25.390 1.00 27.87 273 ALA A CA 1
ATOM 2041 C C . ALA A 1 275 ? 19.548 16.126 26.100 1.00 28.59 273 ALA A C 1
ATOM 2042 O O . ALA A 1 275 ? 20.079 17.151 26.627 1.00 26.78 273 ALA A O 1
ATOM 2044 N N . ARG A 1 276 ? 18.221 15.936 26.084 1.00 28.73 274 ARG A N 1
ATOM 2045 C CA . ARG A 1 276 ? 17.282 17.043 26.418 1.00 29.52 274 ARG A CA 1
ATOM 2046 C C . ARG A 1 276 ? 16.958 17.266 27.894 1.00 29.83 274 ARG A C 1
ATOM 2047 O O . ARG A 1 276 ? 16.311 18.260 28.272 1.00 30.72 274 ARG A O 1
ATOM 2055 N N . SER A 1 277 ? 17.372 16.362 28.767 1.00 28.55 275 SER A N 1
ATOM 2056 C CA . SER A 1 277 ? 17.148 16.591 30.187 1.00 29.22 275 SER A CA 1
ATOM 2057 C C . SER A 1 277 ? 18.273 15.969 30.970 1.00 29.02 275 SER A C 1
ATOM 2058 O O . SER A 1 277 ? 19.046 15.202 30.406 1.00 28.85 275 SER A O 1
ATOM 2061 N N . ASP A 1 278 ? 18.337 16.296 32.262 1.00 29.35 276 ASP A N 1
ATOM 2062 C CA . ASP A 1 278 ? 19.415 15.839 33.132 1.00 30.33 276 ASP A CA 1
ATOM 2063 C C . ASP A 1 278 ? 19.124 14.425 33.672 1.00 30.01 276 ASP A C 1
ATOM 2064 O O . ASP A 1 278 ? 19.962 13.865 34.325 1.00 29.57 276 ASP A O 1
ATOM 2069 N N . ASN A 1 279 ? 17.940 13.868 33.401 1.00 29.52 277 ASN A N 1
ATOM 2070 C CA . ASN A 1 279 ? 17.543 12.618 34.058 1.00 29.50 277 ASN A CA 1
ATOM 2071 C C . ASN A 1 279 ? 18.051 11.457 33.231 1.00 28.46 277 ASN A C 1
ATOM 2072 O O . ASN A 1 279 ? 17.291 10.828 32.464 1.00 28.83 277 ASN A O 1
ATOM 2077 N N . VAL A 1 280 ? 19.353 11.233 33.340 1.00 26.02 278 VAL A N 1
ATOM 2078 C CA . VAL A 1 280 ? 20.029 10.182 32.578 1.00 25.95 278 VAL A CA 1
ATOM 2079 C C . VAL A 1 280 ? 20.687 9.243 33.585 1.00 25.22 278 VAL A C 1
ATOM 2080 O O . VAL A 1 280 ? 21.273 9.698 34.552 1.00 23.80 278 VAL A O 1
ATOM 2084 N N . ILE A 1 281 ? 20.572 7.933 33.348 1.00 24.41 279 ILE A N 1
ATOM 2085 C CA . ILE A 1 281 ? 21.447 6.956 34.017 1.00 24.10 279 ILE A CA 1
ATOM 2086 C C . ILE A 1 281 ? 22.338 6.328 32.917 1.00 22.40 279 ILE A C 1
ATOM 2087 O O . ILE A 1 281 ? 21.872 5.887 31.860 1.00 23.56 279 ILE A O 1
ATOM 2092 N N . PHE A 1 282 ? 23.630 6.330 33.163 1.00 20.55 280 PHE A N 1
ATOM 2093 C CA . PHE A 1 282 ? 24.599 5.821 32.219 1.00 21.27 280 PHE A CA 1
ATOM 2094 C C . PHE A 1 282 ? 25.396 4.713 32.930 1.00 20.50 280 PHE A C 1
ATOM 2095 O O . PHE A 1 282 ? 25.863 4.900 34.062 1.00 20.50 280 PHE A O 1
ATOM 2103 N N . SER A 1 283 ? 25.512 3.574 32.261 1.00 19.38 281 SER A N 1
ATOM 2104 C CA . SER A 1 283 ? 26.260 2.455 32.844 1.00 21.81 281 SER A CA 1
ATOM 2105 C C . SER A 1 283 ? 27.218 1.920 31.791 1.00 21.50 281 SER A C 1
ATOM 2106 O O . SER A 1 283 ? 26.831 1.701 30.623 1.00 20.63 281 SER A O 1
ATOM 2109 N N . ALA A 1 284 ? 28.477 1.694 32.185 1.00 21.91 282 ALA A N 1
ATOM 2110 C CA . ALA A 1 284 ? 29.411 1.050 31.256 1.00 20.83 282 ALA A CA 1
ATOM 2111 C C . ALA A 1 284 ? 30.270 0.045 32.020 1.00 21.07 282 ALA A C 1
ATOM 2112 O O . ALA A 1 284 ? 30.766 0.366 33.106 1.00 22.06 282 ALA A O 1
ATOM 2114 N N . THR A 1 285 ? 30.421 -1.144 31.458 1.00 20.70 283 THR A N 1
ATOM 2115 C CA . THR A 1 285 ? 31.237 -2.208 32.066 1.00 20.18 283 THR A CA 1
ATOM 2116 C C . THR A 1 285 ? 32.415 -2.591 31.145 1.00 20.21 283 THR A C 1
ATOM 2117 O O . THR A 1 285 ? 32.246 -2.813 29.956 1.00 20.27 283 THR A O 1
ATOM 2121 N N . GLY A 1 286 ? 33.627 -2.714 31.699 1.00 20.46 284 GLY A N 1
ATOM 2122 C CA . GLY A 1 286 ? 34.766 -3.053 30.843 1.00 21.15 284 GLY A CA 1
ATOM 2123 C C . GLY A 1 286 ? 34.676 -4.489 30.386 1.00 22.01 284 GLY A C 1
ATOM 2124 O O . GLY A 1 286 ? 34.195 -5.344 31.132 1.00 22.01 284 GLY A O 1
ATOM 2125 N N . ILE A 1 287 ? 35.069 -4.734 29.138 1.00 21.90 285 ILE A N 1
ATOM 2126 C CA . ILE A 1 287 ? 35.302 -6.103 28.643 1.00 22.55 285 ILE A CA 1
ATOM 2127 C C . ILE A 1 287 ? 36.820 -6.373 28.690 1.00 22.68 285 ILE A C 1
ATOM 2128 O O . ILE A 1 287 ? 37.279 -7.322 29.351 1.00 23.07 285 ILE A O 1
ATOM 2133 N N . THR A 1 288 ? 37.576 -5.484 28.048 1.00 23.87 286 THR A N 1
ATOM 2134 C CA . THR A 1 288 ? 39.038 -5.506 28.160 1.00 24.47 286 THR A CA 1
ATOM 2135 C C . THR A 1 288 ? 39.506 -4.195 28.763 1.00 25.71 286 THR A C 1
ATOM 2136 O O . THR A 1 288 ? 38.816 -3.198 28.654 1.00 26.24 286 THR A O 1
ATOM 2140 N N . LYS A 1 289 ? 40.686 -4.193 29.387 1.00 25.93 287 LYS A N 1
ATOM 2141 C CA . LYS A 1 289 ? 41.189 -2.974 30.039 1.00 27.05 287 LYS A CA 1
ATOM 2142 C C . LYS A 1 289 ? 41.317 -1.822 29.029 1.00 26.64 287 LYS A C 1
ATOM 2143 O O . LYS A 1 289 ? 41.729 -2.021 27.907 1.00 25.36 287 LYS A O 1
ATOM 2149 N N . GLY A 1 290 ? 40.911 -0.620 29.421 1.00 27.99 288 GLY A N 1
ATOM 2150 C CA . GLY A 1 290 ? 41.100 0.522 28.557 1.00 26.98 288 GLY 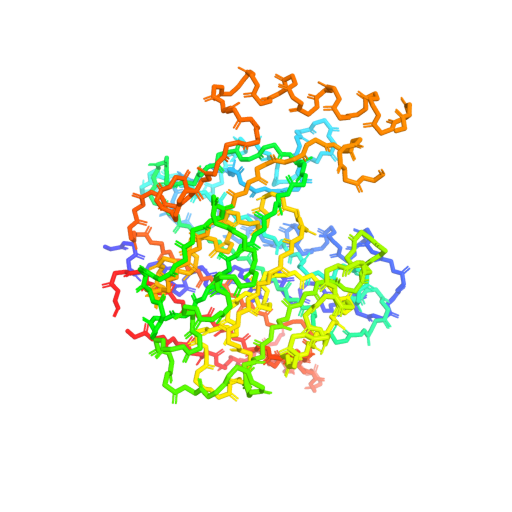A CA 1
ATOM 2151 C C . GLY A 1 290 ? 41.324 1.731 29.414 1.00 26.92 288 GLY A C 1
ATOM 2152 O O . GLY A 1 290 ? 41.425 1.631 30.628 1.00 27.35 288 GLY A O 1
ATOM 2153 N N . ASP A 1 291 ? 41.360 2.902 28.781 1.00 28.33 289 ASP A N 1
ATOM 2154 C CA . ASP A 1 291 ? 41.531 4.178 29.520 1.00 29.73 289 ASP A CA 1
ATOM 2155 C C . ASP A 1 291 ? 40.491 4.434 30.613 1.00 28.93 289 ASP A C 1
ATOM 2156 O O . ASP A 1 291 ? 40.779 5.026 31.668 1.00 28.30 289 ASP A O 1
ATOM 2161 N N . LEU A 1 292 ? 39.270 3.963 30.369 1.00 26.23 290 LEU A N 1
ATOM 2162 C CA . LEU A 1 292 ? 38.176 4.323 31.238 1.00 25.79 290 LEU A CA 1
ATOM 2163 C C . LEU A 1 292 ? 37.879 3.256 32.295 1.00 26.00 290 LEU A C 1
ATOM 2164 O O . LEU A 1 292 ? 37.582 3.591 33.444 1.00 27.52 290 LEU A O 1
ATOM 2169 N N . LEU A 1 293 ? 38.018 1.991 31.917 1.00 25.21 291 LEU A N 1
ATOM 2170 C CA . LEU A 1 293 ? 37.504 0.862 32.708 1.00 25.13 291 LEU A CA 1
ATOM 2171 C C . LEU A 1 293 ? 38.486 -0.305 32.759 1.00 25.17 291 LEU A C 1
ATOM 2172 O O . LEU A 1 293 ? 39.146 -0.575 31.776 1.00 24.73 291 LEU A O 1
ATOM 2177 N N . GLU A 1 294 ? 38.548 -0.986 33.892 1.00 25.45 292 GLU A N 1
ATOM 2178 C CA . GLU A 1 294 ? 39.266 -2.265 33.970 1.00 26.72 292 GLU A CA 1
ATOM 2179 C C . GLU A 1 294 ? 38.546 -3.308 33.137 1.00 26.55 292 GLU A C 1
ATOM 2180 O O . GLU A 1 294 ? 37.294 -3.262 33.044 1.00 25.32 292 GLU A O 1
ATOM 2186 N N . GLY A 1 295 ? 39.331 -4.253 32.576 1.00 24.67 293 GLY A N 1
ATOM 2187 C CA . GLY A 1 295 ? 38.816 -5.446 31.881 1.00 24.10 293 GLY A CA 1
ATOM 2188 C C . GLY A 1 295 ? 38.306 -6.523 32.848 1.00 23.59 293 GLY A C 1
ATOM 2189 O O . GLY A 1 295 ? 38.517 -6.463 34.071 1.00 24.32 293 GLY A O 1
ATOM 2190 N N . ILE A 1 296 ? 37.580 -7.475 32.291 1.00 23.80 294 ILE A N 1
ATOM 2191 C CA . ILE A 1 296 ? 37.129 -8.617 33.050 1.00 23.67 294 ILE A CA 1
ATOM 2192 C C . ILE A 1 296 ? 38.344 -9.511 33.338 1.00 25.13 294 ILE A C 1
ATOM 2193 O O . ILE A 1 296 ? 39.211 -9.673 32.477 1.00 24.71 294 ILE A O 1
ATOM 2198 N N . SER A 1 297 ? 38.383 -10.089 34.537 1.00 27.34 295 SER A N 1
ATOM 2199 C CA . SER A 1 297 ? 39.346 -11.152 34.814 1.00 31.14 295 SER A CA 1
ATOM 2200 C C . SER A 1 297 ? 38.591 -12.382 35.231 1.00 33.56 295 SER A C 1
ATOM 2201 O O . SER A 1 297 ? 37.487 -12.295 35.782 1.00 32.38 295 SER A O 1
ATOM 2204 N N . ARG A 1 298 ? 39.170 -13.550 34.993 1.00 36.14 296 ARG A N 1
ATOM 2205 C CA . ARG A 1 298 ? 38.474 -14.770 35.385 1.00 40.13 296 ARG A CA 1
ATOM 2206 C C . ARG A 1 298 ? 39.486 -15.757 35.901 1.00 41.67 296 ARG A C 1
ATOM 2207 O O . ARG A 1 298 ? 40.284 -16.221 35.112 1.00 42.86 296 ARG A O 1
ATOM 2212 N N . LYS A 1 299 ? 39.483 -16.038 37.205 1.00 43.62 297 LYS A N 1
ATOM 2213 C CA . LYS A 1 299 ? 40.297 -17.127 37.779 1.00 44.46 297 LYS A CA 1
ATOM 2214 C C . LYS A 1 299 ? 39.367 -18.247 38.203 1.00 45.31 297 LYS A C 1
ATOM 2215 O O . LYS A 1 299 ? 38.674 -18.139 39.217 1.00 45.50 297 LYS A O 1
ATOM 2217 N N . GLY A 1 300 ? 39.324 -19.299 37.384 1.00 45.88 298 GLY A N 1
ATOM 2218 C CA . GLY A 1 300 ? 38.485 -20.452 37.644 1.00 45.84 298 GLY A CA 1
ATOM 2219 C C . GLY A 1 300 ? 37.006 -20.123 37.578 1.00 45.25 298 GLY A C 1
ATOM 2220 O O . GLY A 1 300 ? 36.461 -19.874 36.499 1.00 45.89 298 GLY A O 1
ATOM 2221 N N . ASN A 1 301 ? 36.369 -20.130 38.740 1.00 43.65 299 ASN A N 1
ATOM 2222 C CA . ASN A 1 301 ? 34.939 -19.949 38.858 1.00 43.00 299 ASN A CA 1
ATOM 2223 C C . ASN A 1 301 ? 34.541 -18.492 39.166 1.00 40.72 299 ASN A C 1
ATOM 2224 O O . ASN A 1 301 ? 33.368 -18.183 39.221 1.00 40.35 299 ASN A O 1
ATOM 2229 N N . ILE A 1 302 ? 35.526 -17.631 39.385 1.00 38.31 300 ILE A N 1
ATOM 2230 C CA . ILE A 1 302 ? 35.257 -16.247 39.819 1.00 36.98 300 ILE A CA 1
ATOM 2231 C C . ILE A 1 302 ? 35.672 -15.265 38.716 1.00 34.43 300 ILE A C 1
ATOM 2232 O O . ILE A 1 302 ? 36.803 -15.340 38.230 1.00 35.14 300 ILE A O 1
ATOM 2237 N N . ALA A 1 303 ? 34.743 -14.384 38.307 1.00 31.93 301 ALA A N 1
ATOM 2238 C CA . ALA A 1 303 ? 35.017 -13.348 37.311 1.00 28.35 301 ALA A CA 1
ATOM 2239 C C . ALA A 1 303 ? 34.842 -11.975 37.988 1.00 28.70 301 ALA A C 1
ATOM 2240 O O . ALA A 1 303 ? 34.034 -11.828 38.905 1.00 28.40 301 ALA A O 1
ATOM 2242 N N . THR A 1 304 ? 35.614 -10.985 37.567 1.00 27.81 302 THR A N 1
ATOM 2243 C CA . THR A 1 304 ? 35.445 -9.639 38.127 1.00 27.55 302 THR A CA 1
ATOM 2244 C C . THR A 1 304 ? 35.083 -8.693 36.988 1.00 25.70 302 THR A C 1
ATOM 2245 O O . THR A 1 304 ? 35.498 -8.897 35.862 1.00 25.22 302 THR A O 1
ATOM 2249 N N . THR A 1 305 ? 34.219 -7.719 37.269 1.00 24.41 303 THR A N 1
ATOM 2250 C CA . THR A 1 305 ? 33.934 -6.676 36.310 1.00 22.43 303 THR A CA 1
ATOM 2251 C C . THR A 1 305 ? 34.129 -5.339 37.035 1.00 21.89 303 THR A C 1
ATOM 2252 O O . THR A 1 305 ? 34.004 -5.258 38.286 1.00 21.45 303 THR A O 1
ATOM 2256 N N . GLU A 1 306 ? 34.403 -4.287 36.253 1.00 22.54 304 GLU A N 1
ATOM 2257 C CA . GLU A 1 306 ? 34.266 -2.909 36.760 1.00 21.25 304 GLU A CA 1
ATOM 2258 C C . GLU A 1 306 ? 33.195 -2.167 35.956 1.00 21.41 304 GLU A C 1
ATOM 2259 O O . GLU A 1 306 ? 33.210 -2.206 34.726 1.00 21.52 304 GLU A O 1
ATOM 2265 N N . THR A 1 307 ? 32.334 -1.450 36.668 1.00 20.78 305 THR A N 1
ATOM 2266 C CA . THR A 1 307 ? 31.244 -0.697 36.029 1.00 20.88 305 THR A CA 1
ATOM 2267 C C . THR A 1 307 ? 31.270 0.747 36.496 1.00 20.15 305 THR A C 1
ATOM 2268 O O . THR A 1 307 ? 31.268 1.037 37.681 1.00 23.23 305 THR A O 1
ATOM 2272 N N . LEU A 1 308 ? 31.230 1.646 35.527 1.00 21.20 306 LEU A N 1
ATOM 2273 C CA . LEU A 1 308 ? 31.065 3.083 35.806 1.00 21.19 306 LEU A CA 1
ATOM 2274 C C . LEU A 1 308 ? 29.552 3.405 35.706 1.00 21.41 306 LEU A C 1
ATOM 2275 O O . LEU A 1 308 ? 28.943 3.145 34.679 1.00 21.63 306 LEU A O 1
ATOM 2280 N N . LEU A 1 309 ? 28.985 3.912 36.784 1.00 21.59 307 LEU A N 1
ATOM 2281 C CA . LEU A 1 309 ? 27.566 4.187 36.858 1.00 22.61 307 LEU A CA 1
ATOM 2282 C C . LEU A 1 309 ? 27.375 5.623 37.292 1.00 22.22 307 LEU A C 1
ATOM 2283 O O . LEU A 1 309 ? 27.745 5.981 38.394 1.00 21.42 307 LEU A O 1
ATOM 2288 N N . ILE A 1 310 ? 26.760 6.410 36.401 1.00 22.99 308 ILE A N 1
ATOM 2289 C CA . ILE A 1 310 ? 26.633 7.847 36.532 1.00 24.17 308 ILE A CA 1
ATOM 2290 C C . ILE A 1 310 ? 25.136 8.203 36.475 1.00 26.03 308 ILE A C 1
ATOM 2291 O O . ILE A 1 310 ? 24.412 7.662 35.615 1.00 23.28 308 ILE A O 1
ATOM 2296 N N . ARG A 1 311 ? 24.678 9.079 37.380 1.00 26.75 309 ARG A N 1
ATOM 2297 C CA . ARG A 1 311 ? 23.304 9.551 37.289 1.00 30.41 309 ARG A CA 1
ATOM 2298 C C . ARG A 1 311 ? 23.259 11.088 37.157 1.00 31.09 309 ARG A C 1
ATOM 2299 O O . ARG A 1 311 ? 23.869 11.804 37.962 1.00 30.70 309 ARG A O 1
ATOM 2307 N N . GLY A 1 312 ? 22.532 11.582 36.161 1.00 30.67 310 GLY A N 1
ATOM 2308 C CA . GLY A 1 312 ? 22.493 13.020 35.876 1.00 34.05 310 GLY A CA 1
ATOM 2309 C C . GLY A 1 312 ? 21.981 13.837 37.050 1.00 37.18 310 GLY A C 1
ATOM 2310 O O . GLY A 1 312 ? 22.429 14.981 37.257 1.00 37.86 310 GLY A O 1
ATOM 2311 N N . LYS A 1 313 ? 21.044 13.284 37.810 1.00 38.61 311 LYS A N 1
ATOM 2312 C CA . LYS A 1 313 ? 20.444 14.051 38.919 1.00 44.03 311 LYS A CA 1
ATOM 2313 C C . LYS A 1 313 ? 21.440 14.374 40.054 1.00 44.92 311 LYS A C 1
ATOM 2314 O O . LYS A 1 313 ? 21.286 15.336 40.801 1.00 46.89 311 LYS A O 1
ATOM 2320 N N . SER A 1 314 ? 22.481 13.574 40.161 1.00 45.63 312 SER A N 1
ATOM 2321 C CA . SER A 1 314 ? 23.182 13.490 41.393 1.00 45.82 312 SER A CA 1
ATOM 2322 C C . SER A 1 314 ? 24.578 14.024 41.228 1.00 44.70 312 SER A C 1
ATOM 2323 O O . SER A 1 314 ? 25.208 14.261 42.238 1.00 44.58 312 SER A O 1
ATOM 2326 N N . THR A 1 316 ? 27.183 12.261 42.778 1.00 39.26 314 THR A N 1
ATOM 2327 C CA . THR A 1 316 ? 27.988 11.076 43.003 1.00 38.51 314 THR A CA 1
ATOM 2328 C C . THR A 1 316 ? 28.205 10.265 41.712 1.00 37.04 314 THR A C 1
ATOM 2329 O O . THR A 1 316 ? 27.258 9.975 40.987 1.00 37.14 314 THR A O 1
ATOM 2333 N N . ILE A 1 317 ? 29.467 9.935 41.436 1.00 33.11 315 ILE A N 1
ATOM 2334 C CA . ILE A 1 317 ? 29.898 9.086 40.326 1.00 30.24 315 ILE A CA 1
ATOM 2335 C C . ILE A 1 317 ? 30.361 7.777 40.978 1.00 27.70 315 ILE A C 1
ATOM 2336 O O . ILE A 1 317 ? 31.140 7.819 41.946 1.00 26.33 315 ILE A O 1
ATOM 2341 N N . ARG A 1 318 ? 29.921 6.635 40.450 1.00 24.00 316 ARG A N 1
ATOM 2342 C CA . ARG A 1 318 ? 30.232 5.347 41.108 1.00 23.36 316 ARG A CA 1
ATOM 2343 C C . ARG A 1 318 ? 31.049 4.454 40.218 1.00 23.07 316 ARG A C 1
ATOM 2344 O O . ARG A 1 318 ? 30.767 4.328 39.020 1.00 22.97 316 ARG A O 1
ATOM 2352 N N . ARG A 1 319 ? 32.041 3.795 40.805 1.00 23.12 317 ARG A N 1
ATOM 2353 C CA . ARG A 1 319 ? 32.765 2.744 40.088 1.00 24.07 317 ARG A CA 1
ATOM 2354 C C . ARG A 1 319 ? 32.533 1.490 40.921 1.00 23.22 317 ARG A C 1
ATOM 235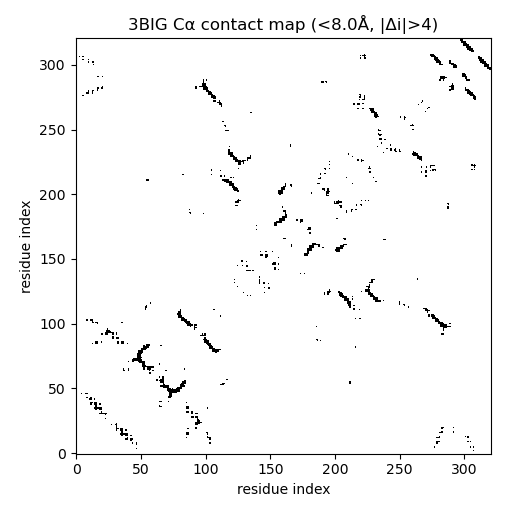5 O O . ARG A 1 319 ? 32.844 1.445 42.153 1.00 23.80 317 ARG A O 1
ATOM 2363 N N . ILE A 1 320 ? 31.874 0.513 40.292 1.00 23.13 318 ILE A N 1
ATOM 2364 C CA . ILE A 1 320 ? 31.429 -0.659 41.051 1.00 22.83 318 ILE A CA 1
ATOM 2365 C C . ILE A 1 320 ? 32.283 -1.870 40.626 1.00 23.18 318 ILE A C 1
ATOM 2366 O O . ILE A 1 320 ? 32.270 -2.261 39.480 1.00 21.40 318 ILE A O 1
ATOM 2371 N N . GLN A 1 321 ? 33.075 -2.379 41.567 1.00 24.53 319 GLN A N 1
ATOM 2372 C CA . GLN A 1 321 ? 33.907 -3.560 41.323 1.00 25.83 319 GLN A CA 1
ATOM 2373 C C . GLN A 1 321 ? 33.142 -4.756 41.845 1.00 24.65 319 GLN A C 1
ATOM 2374 O O . GLN A 1 321 ? 32.899 -4.844 43.025 1.00 25.40 319 GLN A O 1
ATOM 2380 N N . SER A 1 322 ? 32.705 -5.649 40.964 1.00 26.20 320 SER A N 1
ATOM 2381 C CA . SER A 1 322 ? 31.863 -6.769 41.343 1.00 25.93 320 SER A CA 1
ATOM 2382 C C . SER A 1 322 ? 32.663 -8.046 41.156 1.00 28.37 320 SER A C 1
ATOM 2383 O O . SER A 1 322 ? 33.424 -8.194 40.163 1.00 28.32 320 SER A O 1
ATOM 2386 N N . ILE A 1 323 ? 32.557 -8.909 42.158 1.00 28.38 321 ILE A N 1
ATOM 2387 C CA . ILE A 1 323 ? 33.139 -10.256 42.045 1.00 30.70 321 ILE A CA 1
ATOM 2388 C C . ILE A 1 323 ? 31.969 -11.190 41.804 1.00 30.57 321 ILE A C 1
ATOM 2389 O O . ILE A 1 323 ? 31.072 -11.265 42.653 1.00 32.58 321 ILE A O 1
ATOM 2394 N N . HIS A 1 324 ? 31.984 -11.875 40.643 1.00 31.16 322 HIS A N 1
ATOM 2395 C CA . HIS A 1 324 ? 30.931 -12.781 40.215 1.00 32.19 322 HIS A CA 1
ATOM 2396 C C . HIS A 1 324 ? 31.296 -14.271 40.427 1.00 34.29 322 HIS A C 1
ATOM 2397 O O . HIS A 1 324 ? 32.303 -14.749 39.898 1.00 33.56 322 HIS A O 1
ATOM 2404 N N . TYR A 1 325 ? 30.448 -14.987 41.161 1.00 36.70 323 TYR A N 1
ATOM 2405 C CA . TYR A 1 325 ? 30.650 -16.430 41.374 1.00 41.02 323 TYR A CA 1
ATOM 2406 C C . TYR A 1 325 ? 29.854 -17.148 40.285 1.00 42.08 323 TYR A C 1
ATOM 2407 O O . TYR A 1 325 ? 28.659 -17.342 40.431 1.00 42.62 323 TYR A O 1
ATOM 2416 N N . LEU A 1 326 ? 30.499 -17.478 39.166 1.00 44.07 324 LEU A N 1
ATOM 2417 C CA . LEU A 1 326 ? 29.778 -18.002 38.004 1.00 45.40 324 LEU A CA 1
ATOM 2418 C C . LEU A 1 326 ? 29.366 -19.458 38.238 1.00 47.17 324 LEU A C 1
ATOM 2419 O O . LEU A 1 326 ? 28.257 -19.857 37.866 1.00 49.76 324 LEU A O 1
#

Foldseek 3Di:
DVVVCLVLQQVLQVQLLVQLLVQAQVQDLPNSNVRLQVSNQVSQQAAQEFEFELAADEACVVDVGSHHGDTHYVHHHYYKYKHWDSWQCSVCRNNNHADIKTKMKIGHVVQFDSADWAKKWKKWFAQLLAPQDDPVDDPLSSLVSQCVSVVHDSLQAEEEEAQDPLCPVVVVVSVVSNHHYRHDHGACLLVRCLNHVPPRSHGMYTGMDTDSSVLLSLLVRLLRNIWMKMFGAQQVRRPPDVSCVRSVVSQVVCVVVVHHGGDIHTSCNGGPDLAMKMKMKACDHDPRFHHWDDDPQKIWIWMWITGSVDDTDIDIDIDRD

CATH classification: 3.30.540.10 (+1 more: 3.40.190.90)

Nearest PDB structures (foldseek):
  3big-assembly1_A  TM=1.003E+00  e=8.035E-74  unclassified
  3bih-assembly1_A  TM=1.003E+00  e=2.540E-69  unclassified
  5a5l-assembly1_A  TM=9.554E-01  e=1.302E-42  Thermosynechococcus vestitus
  3rpl-assembly1_A  TM=9.508E-01  e=9.613E-41  Synechocystis sp. PCC 6803
  7txb-assembly2_A  TM=9.464E-01  e=7.101E-41  Mycobacterium tuberculosis

Solvent-accessible surface area: 13750 Å² total; per-residue (Å²): 182,44,159,134,26,14,96,51,0,2,107,1,0,17,30,0,0,25,15,0,58,136,88,50,51,164,64,52,106,118,51,0,35,35,23,0,10,73,15,0,77,72,30,0,55,117,4,70,0,43,0,46,1,14,8,24,71,23,96,109,95,119,7,101,60,0,49,46,40,9,121,4,19,65,45,180,60,63,46,2,10,0,1,4,23,0,10,18,14,18,97,14,0,5,115,44,73,57,32,1,7,0,0,1,0,1,0,40,157,39,2,4,12,53,10,6,121,8,32,0,22,0,0,1,0,5,66,52,1,89,67,42,16,37,12,94,80,84,22,16,51,0,0,113,62,0,4,77,46,62,71,55,77,40,70,93,0,1,0,1,0,15,54,76,114,55,4,93,83,23,26,61,82,0,102,99,46,34,7,98,24,73,50,28,98,28,24,7,0,9,8,0,0,12,15,15,28,134,147,30,102,8,19,0,4,24,4,27,2,22,0,18,55,0,0,4,1,0,1,0,0,60,15,17,77,0,19,0,4,0,46,0,31,2,68,31,97,19,111,114,131,98,21,113,140,57,0,92,63,10,59,51,112,2,181,86,82,76,31,111,31,34,96,10,3,105,17,34,60,0,0,116,29,72,46,0,6,0,0,0,0,0,1,16,119,14,108,9,7,86,17,16,60,77,80,65,95,57,0,47,4,12,0,0,8,2,41,17,147,64,99,98,115,99,40,115,25,111,34,166,120

InterPro domains:
  IPR004464 Fructose-1,6-bisphosphatase class 2/Sedoheputulose-1,7-bisphosphatase [PF03320] (3-322)
  IPR004464 Fructose-1,6-bisphosphatase class 2/Sedoheputulose-1,7-bisphosphatase [PIRSF004532] (1-330)
  IPR004464 Fructose-1,6-bisphosphatase class 2/Sedoheputulose-1,7-bisphosphatase [PTHR30447] (1-331)
  IPR004464 Fructose-1,6-bisphosphatase class 2/Sedoheputulose-1,7-bisphosphatase [TIGR00330] (1-335)
  IPR004464 Fructose-1,6-bisphosphatase class 2/Sedoheputulose-1,7-bisphosphatase [cd01516] (3-322)